Protein AF-A0A9W6U5E6-F1 (afdb_monomer_lite)

Secondary structure (DSSP, 8-state):
-----------BPPP------------------------------------------------HHHHHHHHHHHHTTSS-HHHHHHHHT--HHHHHHHHTTSS-TTPPP-PPPSS-HHHHHHHHHHHHHHHHTT--B-HHHHHHHHHHHHHT-S------TTPSPHHHHHHHHHHTTTT--------HHHHHHHH--HHHHHHHHHHHHHHHHHHHHHS------

Radius of gyration: 27.97 Å; chains: 1; bounding box: 74×68×78 Å

Organism: NCBI:txid1490495

InterPro domains:
  IPR007889 DNA binding HTH domain, Psq-type [PF05225] (66-102)
  IPR009057 Homedomain-like superfamily [SSF46689] (65-112)

Foldseek 3Di:
DDDDDDDDFQFFFWDDPPDDDDDDDDDDDDDDDDDDDDDDDPPDDDPDDPPPPPPDPPPDAQDLVLLVVLLVCVVVVVDDLVRSCVVSVHDSVVSVCCNVVVDPSPDDDDPDDPDDPVLLVVLLVVQVVCVVVVHHGGLVRSQVVSVVSSVPDPDDDDDDPCPPPSVNSVVSCVVPVVSGDGDGDDPPVVVCVVCPDPVNVVVVVVVVVVVVVVVVVPDPPPPDD

Structure (mmCIF, N/CA/C/O backbone):
data_AF-A0A9W6U5E6-F1
#
_entry.id   AF-A0A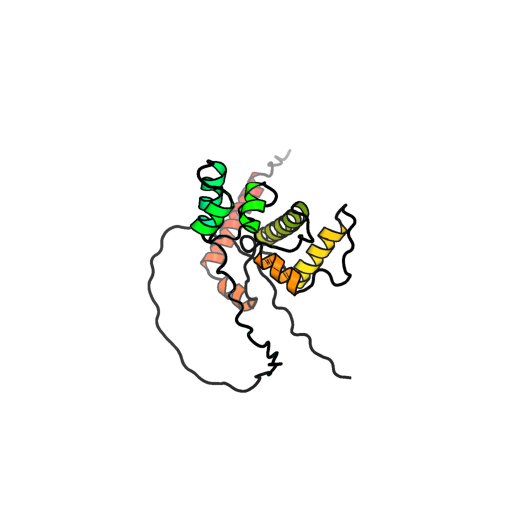9W6U5E6-F1
#
loop_
_atom_site.group_PDB
_atom_site.id
_atom_site.type_symbol
_atom_site.label_atom_id
_atom_site.label_alt_id
_atom_site.label_comp_id
_atom_site.label_asym_id
_atom_site.label_entity_id
_atom_site.label_seq_id
_atom_site.pdbx_PDB_ins_code
_atom_site.Cartn_x
_atom_site.Cartn_y
_atom_site.Cartn_z
_atom_site.occupancy
_atom_site.B_iso_or_equiv
_atom_site.auth_seq_id
_atom_site.auth_comp_id
_atom_site.auth_asym_id
_atom_site.auth_atom_id
_atom_site.pdbx_PDB_model_num
ATOM 1 N N . MET A 1 1 ? 38.776 -9.518 12.634 1.00 37.50 1 MET A N 1
ATOM 2 C CA . MET A 1 1 ? 37.647 -8.582 12.462 1.00 37.50 1 MET A CA 1
ATOM 3 C C . MET A 1 1 ? 36.799 -9.142 11.339 1.00 37.50 1 MET A C 1
ATOM 5 O O . MET A 1 1 ? 37.251 -9.136 10.206 1.00 37.50 1 MET A O 1
ATOM 9 N N . GLY A 1 2 ? 35.695 -9.804 11.690 1.00 32.31 2 GLY A N 1
ATOM 10 C CA . GLY A 1 2 ? 34.853 -10.535 10.744 1.00 32.31 2 GLY A CA 1
ATOM 11 C C . GLY A 1 2 ? 33.816 -9.609 10.124 1.00 32.31 2 GLY A C 1
ATOM 12 O O . GLY A 1 2 ? 33.044 -8.981 10.843 1.00 32.31 2 GLY A O 1
ATOM 13 N N . GLU A 1 3 ? 33.838 -9.524 8.802 1.00 30.34 3 GLU A N 1
ATOM 14 C CA . GLU A 1 3 ? 32.885 -8.786 7.985 1.00 30.34 3 GLU A CA 1
ATOM 15 C C . GLU A 1 3 ? 31.613 -9.637 7.853 1.00 30.34 3 GLU A C 1
ATOM 17 O O . GLU A 1 3 ? 31.618 -10.717 7.262 1.00 30.34 3 GLU A O 1
ATOM 22 N N . ILE A 1 4 ? 30.529 -9.200 8.494 1.00 31.84 4 ILE A N 1
ATOM 23 C CA . ILE A 1 4 ? 29.225 -9.857 8.409 1.00 31.84 4 ILE A CA 1
ATOM 24 C C . ILE A 1 4 ? 28.574 -9.356 7.119 1.00 31.84 4 ILE A C 1
ATOM 26 O O . ILE A 1 4 ? 28.112 -8.220 7.057 1.00 31.84 4 ILE A O 1
ATOM 30 N N . ALA A 1 5 ? 28.563 -10.191 6.082 1.00 31.22 5 ALA A N 1
ATOM 31 C CA . ALA A 1 5 ? 27.847 -9.901 4.847 1.00 31.22 5 ALA A CA 1
ATOM 32 C C . ALA A 1 5 ? 26.333 -9.828 5.125 1.00 31.22 5 ALA A C 1
ATOM 34 O O . ALA A 1 5 ? 25.698 -10.826 5.471 1.00 31.22 5 ALA A O 1
ATOM 35 N N . GLU A 1 6 ? 25.752 -8.637 4.980 1.00 33.75 6 GLU A N 1
ATOM 36 C CA . GLU A 1 6 ? 24.303 -8.441 5.009 1.00 33.75 6 GLU A CA 1
ATOM 37 C C . GLU A 1 6 ? 23.643 -9.170 3.821 1.00 33.75 6 GLU A C 1
ATOM 39 O O . GLU A 1 6 ? 24.099 -9.027 2.680 1.00 33.75 6 GLU A O 1
ATOM 44 N N . PRO A 1 7 ? 22.543 -9.922 4.026 1.00 35.72 7 PRO A N 1
ATOM 45 C CA . PRO A 1 7 ? 21.829 -10.553 2.926 1.00 35.72 7 PRO A CA 1
ATOM 46 C C . PRO A 1 7 ? 21.184 -9.478 2.046 1.00 35.72 7 PRO A C 1
ATOM 48 O O . PRO A 1 7 ? 20.228 -8.791 2.419 1.00 35.72 7 PRO A O 1
ATOM 51 N N . THR A 1 8 ? 21.738 -9.336 0.849 1.00 43.03 8 THR A N 1
ATOM 52 C CA . THR A 1 8 ? 21.389 -8.311 -0.123 1.00 43.03 8 THR A CA 1
ATOM 53 C C . THR A 1 8 ? 19.995 -8.567 -0.707 1.00 43.03 8 THR A C 1
ATOM 55 O O . THR A 1 8 ? 19.733 -9.541 -1.403 1.00 43.03 8 THR A O 1
ATOM 58 N N . ASN A 1 9 ? 19.109 -7.606 -0.450 1.00 42.38 9 ASN A N 1
ATOM 59 C CA . ASN A 1 9 ? 18.197 -7.022 -1.434 1.00 42.38 9 ASN A CA 1
ATOM 60 C C . ASN A 1 9 ? 17.098 -7.920 -2.053 1.00 42.38 9 ASN A C 1
ATOM 62 O O . ASN A 1 9 ? 17.094 -8.234 -3.240 1.00 42.38 9 ASN A O 1
ATOM 66 N N . CYS A 1 10 ? 16.056 -8.212 -1.270 1.00 32.03 10 CYS A N 1
ATOM 67 C CA . CYS A 1 10 ? 14.741 -8.582 -1.807 1.00 32.03 10 CYS A CA 1
ATOM 68 C C . CYS A 1 10 ? 13.878 -7.316 -1.984 1.00 32.03 10 CYS A C 1
ATOM 70 O O . CYS A 1 10 ? 13.206 -6.879 -1.045 1.00 32.03 10 CYS A O 1
ATOM 72 N N . GLY A 1 11 ? 13.907 -6.695 -3.167 1.00 37.84 11 GLY A N 1
ATOM 73 C CA . GLY A 1 11 ? 13.051 -5.542 -3.473 1.00 37.84 11 GLY A CA 1
ATOM 74 C C . GLY A 1 11 ? 11.559 -5.907 -3.598 1.00 37.84 11 GLY A C 1
ATOM 75 O O . GLY A 1 11 ? 11.185 -7.067 -3.780 1.00 37.84 11 GLY A O 1
ATOM 76 N N . LEU A 1 12 ? 10.679 -4.912 -3.455 1.00 36.25 12 LEU A N 1
ATOM 77 C CA . LEU A 1 12 ? 9.222 -5.071 -3.421 1.00 36.25 12 LEU A CA 1
ATOM 78 C C . LEU A 1 12 ? 8.591 -4.393 -4.645 1.00 36.25 12 LEU A C 1
ATOM 80 O O . LEU A 1 12 ? 8.280 -3.212 -4.644 1.00 36.25 12 LEU A O 1
ATOM 84 N N . TYR A 1 13 ? 8.407 -5.151 -5.719 1.00 41.72 13 TYR A N 1
ATOM 85 C CA . TYR A 1 13 ? 8.080 -4.592 -7.036 1.00 41.72 13 TYR A CA 1
ATOM 86 C C . TYR A 1 13 ? 6.581 -4.695 -7.394 1.00 41.72 13 TYR A C 1
ATOM 88 O O . TYR A 1 13 ? 6.009 -5.783 -7.340 1.00 41.72 13 TYR A O 1
ATOM 96 N N . PHE A 1 14 ? 5.961 -3.580 -7.814 1.00 31.75 14 PHE A N 1
ATOM 97 C CA . PHE A 1 14 ? 4.502 -3.390 -7.925 1.00 31.75 14 PHE A CA 1
ATOM 98 C C . PHE A 1 14 ? 3.879 -3.627 -9.323 1.00 31.75 14 PHE A C 1
ATOM 100 O O . PHE A 1 14 ? 4.561 -3.849 -10.330 1.00 31.75 14 PHE A O 1
ATOM 107 N N . LYS A 1 15 ? 2.541 -3.733 -9.347 1.00 32.00 15 LYS A N 1
ATOM 108 C CA . LYS A 1 15 ? 1.708 -4.331 -10.410 1.00 32.00 15 LYS A CA 1
ATOM 109 C C . LYS A 1 15 ? 1.597 -3.435 -11.650 1.00 32.00 15 LYS A C 1
ATOM 111 O O . LYS A 1 15 ? 1.128 -2.310 -11.567 1.00 32.00 15 LYS A O 1
ATOM 116 N N . VAL A 1 16 ? 1.885 -3.997 -12.827 1.00 30.08 16 VAL A N 1
ATOM 117 C CA . VAL A 1 16 ? 1.283 -3.505 -14.077 1.00 30.08 16 VAL A CA 1
ATOM 118 C C . VAL A 1 16 ? -0.131 -4.068 -14.079 1.00 30.08 16 VAL A C 1
ATOM 120 O O . VAL A 1 16 ? -0.310 -5.284 -14.179 1.00 30.08 16 VAL A O 1
ATOM 123 N N . VAL A 1 17 ? -1.135 -3.213 -13.874 1.00 28.80 17 VAL A N 1
ATOM 124 C CA . VAL A 1 17 ? -2.531 -3.591 -14.104 1.00 28.80 17 VAL A CA 1
ATOM 125 C C . VAL A 1 17 ? -2.649 -3.841 -15.602 1.00 28.80 17 VAL A C 1
ATOM 127 O O . VAL A 1 17 ? -2.703 -2.909 -16.397 1.00 28.80 17 VAL A O 1
ATOM 130 N N . LYS A 1 18 ? -2.587 -5.116 -15.990 1.00 33.12 18 LYS A N 1
ATOM 131 C CA . LYS A 1 18 ? -2.887 -5.558 -17.347 1.00 33.12 18 LYS A CA 1
ATOM 132 C C . LYS A 1 18 ? -4.350 -5.176 -17.592 1.00 33.12 18 LYS A C 1
ATOM 134 O O . LYS A 1 18 ? -5.237 -5.741 -16.956 1.00 33.12 18 LYS A O 1
ATOM 139 N N . LEU A 1 19 ? -4.583 -4.165 -18.430 1.00 30.72 19 LEU A N 1
ATOM 140 C CA . LEU A 1 19 ? -5.890 -3.957 -19.048 1.00 30.72 19 LEU A CA 1
ATOM 141 C C . LEU A 1 19 ? -6.260 -5.267 -19.751 1.00 30.72 19 LEU A C 1
ATOM 143 O O . LEU A 1 19 ? -5.410 -5.883 -20.399 1.00 30.72 19 LEU A O 1
ATOM 147 N N . ALA A 1 20 ? -7.483 -5.732 -19.516 1.00 26.98 20 ALA A N 1
ATOM 148 C CA . ALA A 1 20 ? -7.967 -7.017 -19.996 1.00 26.98 20 ALA A CA 1
ATOM 149 C C . ALA A 1 20 ? -7.857 -7.134 -21.524 1.00 26.98 20 ALA A C 1
ATOM 151 O O . ALA A 1 20 ? -8.135 -6.172 -22.241 1.00 26.98 20 ALA A O 1
ATOM 152 N N . PRO A 1 21 ? -7.558 -8.342 -22.014 1.00 28.31 21 PRO A N 1
ATOM 153 C CA . PRO A 1 21 ? -8.324 -8.890 -23.117 1.00 28.31 21 PRO A CA 1
ATOM 154 C C . PRO A 1 21 ? -9.080 -10.121 -22.622 1.00 28.31 21 PRO A C 1
ATOM 156 O O . PRO A 1 21 ? -8.513 -11.010 -21.983 1.00 28.31 21 PRO A O 1
ATOM 159 N N . SER A 1 22 ? -10.376 -10.120 -22.901 1.00 36.19 22 SER A N 1
ATOM 160 C CA . SER A 1 22 ? -11.267 -11.269 -22.841 1.00 36.19 22 SER A CA 1
ATOM 161 C C . SER A 1 22 ? -10.711 -12.468 -23.620 1.00 36.19 22 SER A C 1
ATOM 163 O O . SER A 1 22 ? -9.994 -12.305 -24.605 1.00 36.19 22 SER A O 1
ATOM 165 N N . ASP A 1 23 ? -11.101 -13.655 -23.158 1.00 35.59 23 ASP A N 1
ATOM 166 C CA . ASP A 1 23 ? -11.051 -14.949 -23.845 1.00 35.59 23 ASP A CA 1
ATOM 167 C C . ASP A 1 23 ? -9.673 -15.519 -24.221 1.00 35.59 23 ASP A C 1
ATOM 169 O O . ASP A 1 23 ? -9.128 -15.265 -25.293 1.00 35.59 23 ASP A O 1
ATOM 173 N N . ARG A 1 24 ? -9.178 -16.459 -23.399 1.00 31.41 24 ARG A N 1
ATOM 174 C CA . ARG A 1 24 ? -8.719 -17.756 -23.928 1.00 31.41 24 ARG A CA 1
ATOM 175 C C . ARG A 1 24 ? -8.621 -18.841 -22.859 1.00 31.41 24 ARG A C 1
ATOM 177 O O . ARG A 1 24 ? -8.106 -18.642 -21.765 1.00 31.41 24 ARG A O 1
ATOM 184 N N . SER A 1 25 ? -9.166 -19.982 -23.249 1.00 30.48 25 SER A N 1
ATOM 185 C CA . SER A 1 25 ? -9.401 -21.233 -22.541 1.00 30.48 25 SER A CA 1
ATOM 186 C C . SER A 1 25 ? -8.158 -21.934 -21.985 1.00 30.48 25 SER A C 1
ATOM 188 O O . SER A 1 25 ? -7.079 -21.896 -22.569 1.00 30.48 25 SER A O 1
ATOM 190 N N . LEU A 1 26 ? -8.393 -22.663 -20.892 1.00 32.59 26 LEU A N 1
ATOM 191 C CA . LEU A 1 26 ? -7.541 -23.682 -20.277 1.00 32.59 26 LEU A CA 1
ATOM 192 C C . LEU A 1 26 ? -7.165 -24.819 -21.249 1.00 32.59 26 LEU A C 1
ATOM 194 O O . LEU A 1 26 ? -8.033 -25.350 -21.937 1.00 32.59 26 LEU A O 1
ATOM 198 N N . SER A 1 27 ? -5.886 -25.202 -21.250 1.00 29.95 27 SER A N 1
ATOM 199 C CA . SER A 1 27 ? -5.269 -26.514 -21.581 1.00 29.95 27 SER A CA 1
ATOM 200 C C . SER A 1 27 ? -3.785 -26.243 -21.903 1.00 29.95 27 SER A C 1
ATOM 202 O O . SER A 1 27 ? -3.482 -25.223 -22.505 1.00 29.95 27 SER A O 1
ATOM 204 N N . ALA A 1 28 ? -2.761 -27.005 -21.529 1.00 30.12 28 ALA A N 1
ATOM 205 C CA . ALA A 1 28 ? -2.590 -28.251 -20.799 1.00 30.12 28 ALA A CA 1
ATOM 206 C C . ALA A 1 28 ? -1.129 -28.281 -20.271 1.00 30.12 28 ALA A C 1
ATOM 208 O O . ALA A 1 28 ? -0.241 -27.676 -20.870 1.00 30.12 28 ALA A O 1
ATOM 209 N N . LEU A 1 29 ? -0.885 -28.979 -19.160 1.00 34.09 29 LEU A N 1
ATOM 210 C CA . LEU A 1 29 ? 0.435 -29.506 -18.758 1.00 34.09 29 LEU A CA 1
ATOM 211 C C . LEU A 1 29 ? 0.580 -30.923 -19.362 1.00 34.09 29 LEU A C 1
ATOM 213 O O . LEU A 1 29 ? -0.461 -31.549 -19.586 1.00 34.09 29 LEU A O 1
ATOM 217 N N . PRO A 1 30 ? 1.798 -31.457 -19.617 1.00 35.09 30 PRO A N 1
ATOM 218 C CA . PRO A 1 30 ? 2.531 -32.137 -18.533 1.00 35.09 30 PRO A CA 1
ATOM 219 C C . PRO A 1 30 ? 4.080 -32.128 -18.595 1.00 35.09 30 PRO A C 1
ATOM 221 O O . PRO A 1 30 ? 4.681 -32.223 -19.657 1.00 35.09 30 PRO A O 1
ATOM 224 N N . GLY A 1 31 ? 4.681 -32.155 -17.395 1.00 28.11 31 GLY A N 1
ATOM 225 C CA . GLY A 1 31 ? 5.746 -33.099 -17.015 1.00 28.11 31 GLY A CA 1
ATOM 226 C C . GLY A 1 31 ? 7.209 -32.747 -17.313 1.00 28.11 31 GLY A C 1
ATOM 227 O O . GLY A 1 31 ? 7.629 -32.839 -18.455 1.00 28.11 31 GLY A O 1
ATOM 228 N N . LEU A 1 32 ? 7.999 -32.493 -16.259 1.00 26.39 32 LEU A N 1
ATOM 229 C CA . LEU A 1 32 ? 9.238 -33.240 -15.968 1.00 26.39 32 LEU A CA 1
ATOM 230 C C . LEU A 1 32 ? 9.724 -32.884 -14.552 1.00 26.39 32 LEU A C 1
ATOM 232 O O . LEU A 1 32 ? 10.207 -31.781 -14.303 1.00 26.39 32 LEU A O 1
ATOM 236 N N . TRP A 1 33 ? 9.536 -33.812 -13.619 1.00 29.69 33 TRP A N 1
ATOM 237 C CA . TRP A 1 33 ? 10.244 -33.827 -12.345 1.00 29.69 33 TRP A CA 1
ATOM 238 C C . TRP A 1 33 ? 11.438 -34.746 -12.547 1.00 29.69 33 TRP A C 1
ATOM 240 O O . TRP A 1 33 ? 11.232 -35.885 -12.953 1.00 29.69 33 TRP A O 1
ATOM 250 N N . ASP A 1 34 ? 12.639 -34.271 -12.243 1.00 27.44 34 ASP A N 1
ATOM 251 C CA . ASP A 1 34 ? 13.680 -35.162 -11.756 1.00 27.44 34 ASP A CA 1
ATOM 252 C C . ASP A 1 34 ? 14.510 -34.467 -10.679 1.00 27.44 34 ASP A C 1
ATOM 254 O O . ASP A 1 34 ? 14.775 -33.263 -10.703 1.00 27.44 34 ASP A O 1
ATOM 258 N N . THR A 1 35 ? 14.776 -35.264 -9.661 1.00 37.22 35 THR A N 1
ATOM 259 C CA . THR A 1 35 ? 15.212 -34.930 -8.313 1.00 37.22 35 THR A CA 1
ATOM 260 C C . THR A 1 35 ? 16.733 -34.922 -8.157 1.00 37.22 35 THR A C 1
ATOM 262 O O . THR A 1 35 ? 17.459 -35.546 -8.918 1.00 37.22 35 THR A O 1
ATOM 265 N N . GLN A 1 36 ? 17.166 -34.305 -7.050 1.00 28.34 36 GLN A N 1
ATOM 266 C CA . GLN A 1 36 ? 18.418 -34.540 -6.313 1.00 28.34 36 GLN A CA 1
ATOM 267 C C . GLN A 1 36 ? 19.704 -33.817 -6.752 1.00 28.34 36 GLN A C 1
ATOM 269 O O . GLN A 1 36 ? 20.572 -34.346 -7.433 1.00 28.34 36 GLN A O 1
ATOM 274 N N . SER A 1 37 ? 19.916 -32.660 -6.122 1.00 25.75 37 SER A N 1
ATOM 275 C CA . SER A 1 37 ? 21.143 -32.404 -5.360 1.00 25.75 37 SER A CA 1
ATOM 276 C C . SER A 1 37 ? 20.772 -31.517 -4.171 1.00 25.75 37 SER A C 1
ATOM 278 O O . SER A 1 37 ? 20.469 -30.335 -4.319 1.00 25.75 37 SER A O 1
ATOM 280 N N . TRP A 1 38 ? 20.671 -32.141 -3.001 1.00 31.27 38 TRP A N 1
ATOM 281 C CA . TRP A 1 38 ? 20.522 -31.466 -1.720 1.00 31.27 38 TRP A CA 1
ATOM 282 C C . TRP A 1 38 ? 21.855 -31.614 -1.013 1.00 31.27 38 TRP A C 1
ATOM 284 O O . TRP A 1 38 ? 22.126 -32.689 -0.501 1.00 31.27 38 TRP A O 1
ATOM 294 N N . ASP A 1 39 ? 22.646 -30.547 -0.976 1.00 27.44 39 ASP A N 1
ATOM 295 C CA . ASP A 1 39 ? 23.726 -30.422 -0.008 1.00 27.44 39 ASP A CA 1
ATOM 296 C C . ASP A 1 39 ? 23.810 -28.977 0.508 1.00 27.44 39 ASP A C 1
ATOM 298 O O . ASP A 1 39 ? 24.241 -28.046 -0.165 1.00 27.44 39 ASP A O 1
ATOM 302 N N . THR A 1 40 ? 23.377 -28.858 1.764 1.00 34.50 40 THR A N 1
ATOM 303 C CA . THR A 1 40 ? 24.026 -28.098 2.841 1.00 34.50 40 THR A CA 1
ATOM 304 C C . THR A 1 40 ? 23.995 -26.563 2.816 1.00 34.50 40 THR A C 1
ATOM 306 O O . THR A 1 40 ? 24.970 -25.912 2.465 1.00 34.50 40 THR A O 1
ATOM 309 N N . ALA A 1 41 ? 22.922 -25.985 3.376 1.00 28.58 41 ALA A N 1
ATOM 310 C CA . ALA A 1 41 ? 23.003 -24.833 4.295 1.00 28.58 41 ALA A CA 1
ATOM 311 C C . ALA A 1 41 ? 21.676 -24.638 5.060 1.00 28.58 41 ALA A C 1
ATOM 313 O O . ALA A 1 41 ? 20.986 -23.626 4.936 1.00 28.58 41 ALA A O 1
ATOM 314 N N . THR A 1 42 ? 21.309 -25.628 5.875 1.00 31.08 42 THR A N 1
ATOM 315 C CA . THR A 1 42 ? 20.284 -25.470 6.913 1.00 31.08 42 THR A CA 1
ATOM 316 C C . THR A 1 42 ? 20.874 -24.629 8.043 1.00 31.08 42 THR A C 1
ATOM 318 O O . THR A 1 42 ? 21.505 -25.160 8.955 1.00 31.08 42 THR A O 1
ATOM 321 N N . ILE A 1 43 ? 20.685 -23.309 8.000 1.00 32.31 43 ILE A N 1
ATOM 322 C CA . ILE A 1 43 ? 20.906 -22.471 9.181 1.00 32.31 43 ILE A CA 1
ATOM 323 C C . ILE A 1 43 ? 19.677 -22.615 10.076 1.00 32.31 43 ILE A C 1
ATOM 325 O O . ILE A 1 43 ? 18.629 -22.002 9.874 1.00 32.31 43 ILE A O 1
ATOM 329 N N . HIS A 1 44 ? 19.842 -23.487 11.065 1.00 31.52 44 HIS A N 1
ATOM 330 C CA . HIS A 1 44 ? 19.076 -23.530 12.297 1.00 31.52 44 HIS A CA 1
ATOM 331 C C . HIS A 1 44 ? 18.997 -22.131 12.924 1.00 31.52 44 HIS A C 1
ATOM 333 O O . HIS A 1 44 ? 20.018 -21.554 13.286 1.00 31.52 44 HIS A O 1
ATOM 339 N N . CYS A 1 45 ? 17.784 -21.623 13.134 1.00 27.67 45 CYS A N 1
ATOM 340 C CA . CYS A 1 45 ? 17.521 -20.640 14.183 1.00 27.67 45 CYS A CA 1
ATOM 341 C C . CYS A 1 45 ? 16.103 -20.845 14.731 1.00 27.67 45 CYS A C 1
ATOM 343 O O . CYS A 1 45 ? 15.225 -19.995 14.630 1.00 27.67 45 CYS A O 1
ATOM 345 N N . ASN A 1 46 ? 15.885 -22.035 15.296 1.00 31.45 46 ASN A N 1
ATOM 346 C CA . ASN A 1 46 ? 14.855 -22.248 16.303 1.00 31.45 46 ASN A CA 1
ATOM 347 C C . ASN A 1 46 ? 15.440 -21.806 17.645 1.00 31.45 46 ASN A C 1
ATOM 349 O O . ASN A 1 46 ? 16.172 -22.564 18.279 1.00 31.45 46 ASN A O 1
ATOM 353 N N . GLN A 1 47 ? 15.103 -20.597 18.088 1.00 35.16 47 GLN A N 1
ATOM 354 C CA . GLN A 1 47 ? 15.063 -20.311 19.516 1.00 35.16 47 GLN A CA 1
ATOM 355 C C . GLN A 1 47 ? 13.616 -20.462 19.968 1.00 35.16 47 GLN A C 1
ATOM 357 O O . GLN A 1 47 ? 12.738 -19.658 19.660 1.00 35.16 47 GLN A O 1
ATOM 362 N N . ALA A 1 48 ? 13.395 -21.588 20.635 1.00 27.64 48 ALA A N 1
ATOM 363 C CA . ALA A 1 48 ? 12.171 -21.961 21.299 1.00 27.64 48 ALA A CA 1
ATOM 364 C C . ALA A 1 48 ? 11.755 -20.879 22.302 1.00 27.64 48 ALA A C 1
ATOM 366 O O . ALA A 1 48 ? 12.465 -20.602 23.267 1.00 27.64 48 ALA A O 1
ATOM 367 N N . ILE A 1 49 ? 10.567 -20.316 22.102 1.00 29.62 49 ILE A N 1
ATOM 368 C CA . ILE A 1 49 ? 9.792 -19.723 23.184 1.00 29.62 49 ILE A CA 1
ATOM 369 C C . ILE A 1 49 ? 8.645 -20.697 23.433 1.00 29.62 49 ILE A C 1
ATOM 371 O O . ILE A 1 49 ? 7.664 -20.728 22.693 1.00 29.62 49 ILE A O 1
ATOM 375 N N . LEU A 1 50 ? 8.800 -21.518 24.471 1.00 27.98 50 LEU A N 1
ATOM 376 C CA . LEU A 1 50 ? 7.700 -22.237 25.102 1.00 27.98 50 LEU A CA 1
ATOM 377 C C . LEU A 1 50 ? 6.789 -21.193 25.764 1.00 27.98 50 LEU A C 1
ATOM 379 O O . LEU A 1 50 ? 6.924 -20.896 26.950 1.00 27.98 50 LEU A O 1
ATOM 383 N N . VAL A 1 51 ? 5.880 -20.594 24.992 1.00 29.42 51 VAL A N 1
ATOM 384 C CA . VAL A 1 51 ? 4.713 -19.940 25.585 1.00 29.42 51 VAL A CA 1
ATOM 385 C C . VAL A 1 51 ? 3.759 -21.061 25.950 1.00 29.42 51 VAL A C 1
ATOM 387 O O . VAL A 1 51 ? 3.178 -21.706 25.085 1.00 29.42 51 VAL A O 1
ATOM 390 N N . ILE A 1 52 ? 3.654 -21.306 27.251 1.00 30.47 52 ILE A N 1
ATOM 391 C CA . ILE A 1 52 ? 2.604 -22.100 27.878 1.00 30.47 52 ILE A CA 1
ATOM 392 C C . ILE A 1 52 ? 1.271 -21.673 27.252 1.00 30.47 52 ILE A C 1
ATOM 394 O O . ILE A 1 52 ? 0.807 -20.554 27.490 1.00 30.47 52 ILE A O 1
ATOM 398 N N . GLU A 1 53 ? 0.673 -22.547 26.442 1.00 30.83 53 GLU A N 1
ATOM 399 C CA . GLU A 1 53 ? -0.688 -22.397 25.937 1.00 30.83 53 GLU A CA 1
ATOM 400 C C . GLU A 1 53 ? -1.643 -22.473 27.131 1.00 30.83 53 GLU A C 1
ATOM 402 O O . GLU A 1 53 ? -2.200 -23.513 27.477 1.00 30.83 53 GLU A O 1
ATOM 407 N N . ARG A 1 54 ? -1.839 -21.340 27.810 1.00 32.53 54 ARG A N 1
ATOM 408 C CA . ARG A 1 54 ? -3.092 -21.130 28.521 1.00 32.53 54 ARG A CA 1
ATOM 409 C C . ARG A 1 54 ? -4.145 -21.027 27.434 1.00 32.53 54 ARG A C 1
ATOM 411 O O . ARG A 1 54 ? -4.203 -20.022 26.730 1.00 32.53 54 ARG A O 1
ATOM 418 N N . ASN A 1 55 ? -4.921 -22.096 27.298 1.00 36.34 55 ASN A N 1
ATOM 419 C CA . ASN A 1 55 ? -6.131 -22.167 26.500 1.00 36.34 55 ASN A CA 1
ATOM 420 C C . ASN A 1 55 ? -7.119 -21.121 27.048 1.00 36.34 55 ASN A C 1
ATOM 422 O O . ASN A 1 55 ? -7.947 -21.397 27.910 1.00 36.34 55 ASN A O 1
ATOM 426 N N . ILE A 1 56 ? -6.924 -19.865 26.653 1.00 40.62 56 ILE A N 1
ATOM 427 C CA . ILE A 1 56 ? -7.930 -18.826 26.779 1.00 40.62 56 ILE A CA 1
ATOM 428 C C . ILE A 1 56 ? -8.839 -19.088 25.591 1.00 40.62 56 ILE A C 1
ATOM 430 O O . ILE A 1 56 ? -8.382 -18.973 24.456 1.00 40.62 56 ILE A O 1
ATOM 434 N N . ASP A 1 57 ? -10.093 -19.452 25.847 1.00 39.84 57 ASP A N 1
ATOM 435 C CA . ASP A 1 57 ? -11.154 -19.411 24.845 1.00 39.84 57 ASP A CA 1
ATOM 436 C C . ASP A 1 57 ? -11.191 -17.993 24.258 1.00 39.84 57 ASP A C 1
ATOM 438 O O . ASP A 1 57 ? -11.838 -17.095 24.798 1.00 39.84 57 ASP A O 1
ATOM 442 N N . VAL A 1 58 ? -10.431 -17.751 23.189 1.00 44.03 58 VAL A N 1
ATOM 443 C CA . VAL A 1 58 ? -10.506 -16.514 22.421 1.00 44.03 58 VAL A CA 1
ATOM 444 C C . VAL A 1 58 ? -11.819 -16.626 21.658 1.00 44.03 58 VAL A C 1
ATOM 446 O O . VAL A 1 58 ? -11.921 -17.479 20.772 1.00 44.03 58 VAL A O 1
ATOM 449 N N . PRO A 1 59 ? -12.854 -15.829 21.988 1.00 47.00 59 PRO A N 1
ATOM 450 C CA . PRO A 1 59 ? -14.115 -15.904 21.272 1.00 47.00 59 PRO A CA 1
ATOM 451 C C . PRO A 1 59 ? -13.816 -15.604 19.809 1.00 47.00 59 PRO A C 1
ATOM 453 O O . PRO A 1 59 ? -13.240 -14.556 19.507 1.00 47.00 59 PRO A O 1
ATOM 456 N N . SER A 1 60 ? -14.166 -16.538 18.922 1.00 57.00 60 SER A N 1
ATOM 457 C CA . SER A 1 60 ? -14.020 -16.385 17.477 1.00 57.00 60 SER A CA 1
ATOM 458 C C . SER A 1 60 ? -14.498 -14.991 17.075 1.00 57.00 60 SER A C 1
ATOM 460 O O . SER A 1 60 ? -15.638 -14.632 17.382 1.00 57.00 60 SER A O 1
ATOM 462 N N . GLU A 1 61 ? -13.616 -14.203 16.456 1.00 57.19 61 GLU A N 1
ATOM 463 C CA . GLU A 1 61 ? -13.898 -12.830 16.028 1.00 57.19 61 GLU A CA 1
ATOM 464 C C . GLU A 1 61 ? -15.306 -12.734 15.413 1.00 57.19 61 GLU A C 1
ATOM 466 O O . GLU A 1 61 ? -15.628 -13.520 14.513 1.00 57.19 61 GLU A O 1
ATOM 471 N N . PRO A 1 62 ? -16.169 -11.812 15.883 1.00 63.88 62 PRO A N 1
ATOM 472 C CA . PRO A 1 62 ? -17.522 -11.709 15.366 1.00 63.88 62 PRO A CA 1
ATOM 473 C C . PRO A 1 62 ? -17.451 -11.402 13.872 1.00 63.88 62 PRO A C 1
ATOM 475 O O . PRO A 1 62 ? -16.839 -10.415 13.451 1.00 63.88 62 PRO A O 1
ATOM 478 N N . THR A 1 63 ? -18.083 -12.242 13.053 1.00 77.44 63 THR A N 1
ATOM 479 C CA . THR A 1 63 ? -18.119 -12.008 11.607 1.00 77.44 63 THR A CA 1
ATOM 480 C C . THR A 1 63 ? -18.823 -10.673 11.357 1.00 77.44 63 THR A C 1
ATOM 482 O O . THR A 1 63 ? -19.816 -10.363 12.017 1.00 77.44 63 THR A O 1
ATOM 485 N N . LEU A 1 64 ? -18.337 -9.864 10.406 1.00 82.94 64 LEU A N 1
ATOM 486 C CA . LEU A 1 64 ? -18.905 -8.537 10.091 1.00 82.94 64 LEU A CA 1
ATOM 487 C C . LEU A 1 64 ? -20.442 -8.564 9.965 1.00 82.94 64 LEU A C 1
ATOM 489 O O . LEU A 1 64 ? -21.123 -7.690 10.497 1.00 82.94 64 LEU A O 1
ATOM 493 N N . ALA A 1 65 ? -20.981 -9.632 9.372 1.00 86.75 65 ALA A N 1
ATOM 494 C CA . ALA A 1 65 ? -22.415 -9.869 9.219 1.00 86.75 65 ALA A CA 1
ATOM 495 C C . ALA A 1 65 ? -23.181 -10.094 10.544 1.00 86.75 65 ALA A C 1
ATOM 497 O O . ALA A 1 65 ? -24.370 -9.788 10.639 1.00 86.75 65 ALA A O 1
ATOM 498 N N . GLN A 1 66 ? -22.552 -10.656 11.581 1.00 89.44 66 GLN A N 1
ATOM 499 C CA . GLN A 1 66 ? -23.158 -10.794 12.915 1.00 89.44 66 GLN A CA 1
ATOM 500 C C . GLN A 1 66 ? -23.225 -9.436 13.620 1.00 89.44 66 GLN A C 1
ATOM 502 O O . GLN A 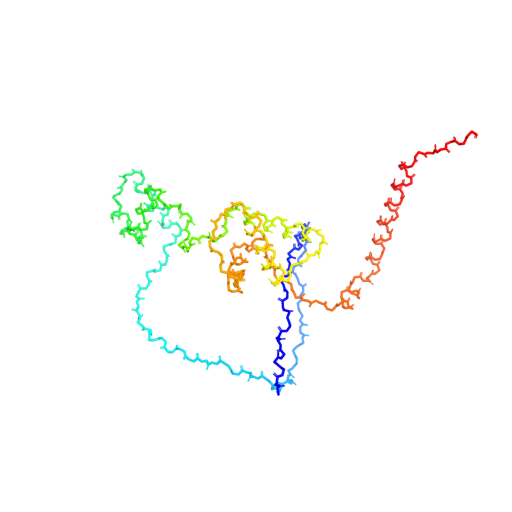1 66 ? -24.259 -9.084 14.188 1.00 89.44 66 GLN A O 1
ATOM 507 N N . MET A 1 67 ? -22.150 -8.645 13.524 1.00 88.75 67 MET A N 1
ATOM 508 C CA . MET A 1 67 ? -22.102 -7.289 14.077 1.00 88.75 67 MET A CA 1
ATOM 509 C C . MET A 1 67 ? -23.132 -6.369 13.406 1.00 88.75 67 MET A C 1
ATOM 511 O O . MET A 1 67 ? -23.798 -5.597 14.092 1.00 88.75 67 MET A O 1
ATOM 515 N N . GLU A 1 68 ? -23.312 -6.483 12.088 1.00 91.25 68 GLU A N 1
ATOM 516 C CA . GLU A 1 68 ? -24.322 -5.733 11.333 1.00 91.25 68 GLU A CA 1
ATOM 517 C C . GLU A 1 68 ? -25.740 -6.001 11.830 1.00 91.25 68 GLU A C 1
ATOM 519 O O . GLU A 1 68 ? -26.467 -5.072 12.188 1.00 91.25 68 GLU A O 1
ATOM 524 N N . ARG A 1 69 ? -26.110 -7.284 11.914 1.00 92.31 69 ARG A N 1
ATOM 525 C CA . ARG A 1 69 ? -27.432 -7.710 12.386 1.00 92.31 69 ARG A CA 1
ATOM 526 C C . ARG A 1 69 ? -27.685 -7.263 13.823 1.00 92.31 69 ARG A C 1
ATOM 528 O O . ARG A 1 69 ? -28.760 -6.740 14.113 1.00 92.31 69 ARG A O 1
ATOM 535 N N . ALA A 1 70 ? -26.679 -7.381 14.691 1.00 92.31 70 ALA A N 1
ATOM 536 C CA . ALA A 1 70 ? -26.764 -6.921 16.071 1.00 92.31 70 ALA A CA 1
ATOM 537 C C . ALA A 1 70 ? -26.976 -5.402 16.170 1.00 92.31 70 ALA A C 1
ATOM 539 O O . ALA A 1 70 ? -27.834 -4.947 16.924 1.00 92.31 70 ALA A O 1
ATOM 540 N N . MET A 1 71 ? -26.237 -4.604 15.392 1.00 92.62 71 MET A N 1
ATOM 541 C CA . MET A 1 71 ? -26.424 -3.152 15.369 1.00 92.62 71 MET A CA 1
ATOM 542 C C . MET A 1 71 ? -27.784 -2.749 14.803 1.00 92.62 71 MET A C 1
ATOM 544 O O . MET A 1 71 ? -28.401 -1.827 15.332 1.00 92.62 71 MET A O 1
ATOM 548 N N . ALA A 1 72 ? -28.254 -3.418 13.749 1.00 93.06 72 ALA A N 1
ATOM 549 C CA . ALA A 1 72 ? -29.549 -3.136 13.144 1.00 93.06 72 ALA A CA 1
ATOM 550 C C . ALA A 1 72 ? -30.698 -3.395 14.133 1.00 93.06 72 ALA A C 1
ATOM 552 O O . ALA A 1 72 ? -31.548 -2.524 14.305 1.00 93.06 72 ALA A O 1
ATOM 553 N N . ALA A 1 73 ? -30.671 -4.523 14.852 1.00 92.62 73 ALA A N 1
ATOM 554 C CA . ALA A 1 73 ? -31.667 -4.857 15.875 1.00 92.62 73 ALA A CA 1
ATOM 555 C C . ALA A 1 73 ? -31.706 -3.829 17.022 1.00 92.62 73 ALA A C 1
ATOM 557 O O . ALA A 1 73 ? -32.778 -3.440 17.489 1.00 92.62 73 ALA A O 1
ATOM 558 N N . VAL A 1 74 ? -30.539 -3.333 17.451 1.00 93.75 74 VAL A N 1
ATOM 559 C CA . VAL A 1 74 ? -30.458 -2.280 18.477 1.00 93.75 74 VAL A CA 1
ATOM 560 C C . VAL A 1 74 ? -30.952 -0.934 17.938 1.00 93.75 74 VAL A C 1
ATOM 562 O O . VAL A 1 74 ? -31.718 -0.250 18.614 1.00 93.75 74 VAL A O 1
ATOM 565 N N . LYS A 1 75 ? -30.558 -0.544 16.717 1.00 91.62 75 LYS A N 1
ATOM 566 C CA . LYS A 1 75 ? -30.981 0.725 16.096 1.00 91.62 75 LYS A CA 1
ATOM 567 C C . LYS A 1 75 ? -32.487 0.774 15.832 1.00 91.62 75 LYS A C 1
ATOM 569 O O . LYS A 1 75 ? -33.093 1.821 16.036 1.00 91.62 75 LYS A O 1
ATOM 574 N N . ARG A 1 76 ? -33.096 -0.351 15.444 1.00 92.81 76 ARG A N 1
ATOM 575 C CA . ARG A 1 76 ? -34.555 -0.496 15.285 1.00 92.81 76 ARG A CA 1
ATOM 576 C C . ARG A 1 76 ? -35.311 -0.588 16.617 1.00 92.81 76 ARG A C 1
ATOM 578 O O . ARG A 1 76 ? -36.529 -0.695 16.607 1.00 92.81 76 ARG A O 1
ATOM 585 N N . LYS A 1 77 ? -34.608 -0.525 17.758 1.00 88.25 77 LYS A N 1
ATOM 586 C CA . LYS A 1 77 ? -35.152 -0.678 19.121 1.00 88.25 77 LYS A CA 1
ATOM 587 C C . LYS A 1 77 ? -35.885 -2.010 19.359 1.00 88.25 77 LYS A C 1
ATOM 589 O O . LYS A 1 77 ? -36.637 -2.122 20.319 1.00 88.25 77 LYS A O 1
ATOM 594 N N . GLU A 1 78 ? -35.623 -3.029 18.540 1.00 89.50 78 GLU A N 1
ATOM 595 C CA . GLU A 1 78 ? -36.182 -4.382 18.700 1.00 89.50 78 GLU A CA 1
ATOM 596 C C . GLU A 1 78 ? -35.569 -5.094 19.913 1.00 89.50 78 GLU A C 1
ATOM 598 O O . GLU A 1 78 ? -36.214 -5.912 20.563 1.00 89.50 78 GLU A O 1
ATOM 603 N N . MET A 1 79 ? -34.303 -4.789 20.224 1.00 90.62 79 MET A N 1
ATOM 604 C CA . MET A 1 79 ? -33.554 -5.428 21.303 1.00 90.62 79 MET A CA 1
ATOM 605 C C . MET A 1 79 ? -32.685 -4.428 22.065 1.00 90.62 79 MET A C 1
ATOM 607 O O . MET A 1 79 ? -32.118 -3.494 21.497 1.00 90.62 79 MET A O 1
ATOM 611 N N . SER A 1 80 ? -32.494 -4.673 23.364 1.00 93.38 80 SER A N 1
ATOM 612 C CA . SER A 1 80 ? -31.472 -3.967 24.143 1.00 93.38 80 SER A CA 1
ATOM 613 C C . SER A 1 80 ? -30.062 -4.396 23.715 1.00 93.38 80 SER A C 1
ATOM 615 O O . SER A 1 80 ? -29.861 -5.516 23.246 1.00 93.38 80 SER A O 1
ATOM 617 N N . ILE A 1 81 ? -29.049 -3.553 23.955 1.00 92.06 81 ILE A N 1
ATOM 618 C CA . ILE A 1 81 ? -27.637 -3.870 23.648 1.00 92.06 81 ILE A CA 1
ATOM 619 C C . ILE A 1 81 ? -27.208 -5.200 24.288 1.00 92.06 81 ILE A C 1
ATOM 621 O O . ILE A 1 81 ? -26.490 -5.985 23.675 1.00 92.06 81 ILE A O 1
ATOM 625 N N . ARG A 1 82 ? -27.665 -5.482 25.517 1.00 92.25 82 ARG A N 1
ATOM 626 C CA . ARG A 1 82 ? -27.372 -6.746 26.212 1.00 92.25 82 ARG A CA 1
ATOM 627 C C . ARG A 1 82 ? -28.058 -7.934 25.529 1.00 92.25 82 ARG A C 1
ATOM 629 O O . ARG A 1 82 ? -27.431 -8.979 25.385 1.00 92.25 82 ARG A O 1
ATOM 636 N N . GLY A 1 83 ? -29.317 -7.766 25.117 1.00 92.38 83 GLY A N 1
ATOM 637 C CA . GLY A 1 83 ? -30.087 -8.794 24.417 1.00 92.38 83 GLY A CA 1
ATOM 638 C C . GLY A 1 83 ? -29.490 -9.129 23.053 1.00 92.38 83 GLY A C 1
ATOM 639 O O . GLY A 1 83 ? -29.248 -10.296 22.765 1.00 92.38 83 GLY A O 1
ATOM 640 N N . ALA A 1 84 ? -29.156 -8.109 22.262 1.00 92.75 84 ALA A N 1
ATOM 641 C CA . ALA A 1 84 ? -28.517 -8.278 20.961 1.00 92.75 84 ALA A CA 1
ATOM 642 C C . ALA A 1 84 ? -27.122 -8.917 21.079 1.00 92.75 84 ALA A C 1
ATOM 644 O O . ALA A 1 84 ? -26.807 -9.846 20.342 1.00 92.75 84 ALA A O 1
ATOM 645 N N . ALA A 1 85 ? -26.304 -8.490 22.047 1.00 93.00 85 ALA A N 1
ATOM 646 C CA . ALA A 1 85 ? -24.991 -9.092 22.287 1.00 93.00 85 ALA A CA 1
ATOM 647 C C . ALA A 1 85 ? -25.082 -10.607 22.542 1.00 93.00 85 ALA A C 1
ATOM 649 O O . ALA A 1 85 ? -24.339 -11.381 21.942 1.00 93.00 85 ALA A O 1
ATOM 650 N N . LYS A 1 86 ? -26.041 -11.033 23.377 1.00 92.00 86 LYS A N 1
ATOM 651 C CA . LYS A 1 86 ? -26.275 -12.451 23.676 1.00 92.00 86 LYS A CA 1
ATOM 652 C C . LYS A 1 86 ? -26.844 -13.214 22.475 1.00 92.00 86 LYS A C 1
ATOM 654 O O . LYS A 1 86 ? -26.392 -14.318 22.204 1.00 92.00 86 LYS A O 1
ATOM 659 N N . ALA A 1 87 ? -27.809 -12.635 21.761 1.00 91.25 87 ALA A N 1
ATOM 660 C CA . ALA A 1 87 ? -28.494 -13.297 20.649 1.00 91.25 87 ALA A CA 1
ATOM 661 C C . ALA A 1 87 ? -27.596 -13.501 19.419 1.00 91.25 87 ALA A C 1
ATOM 663 O O . ALA A 1 87 ? -27.688 -14.527 18.754 1.00 91.25 87 ALA A O 1
ATOM 664 N N . PHE A 1 88 ? -26.719 -12.538 19.126 1.00 90.19 88 PHE A N 1
ATOM 665 C CA . PHE A 1 88 ? -25.840 -12.579 17.954 1.00 90.19 88 PHE A CA 1
ATOM 666 C C . PHE A 1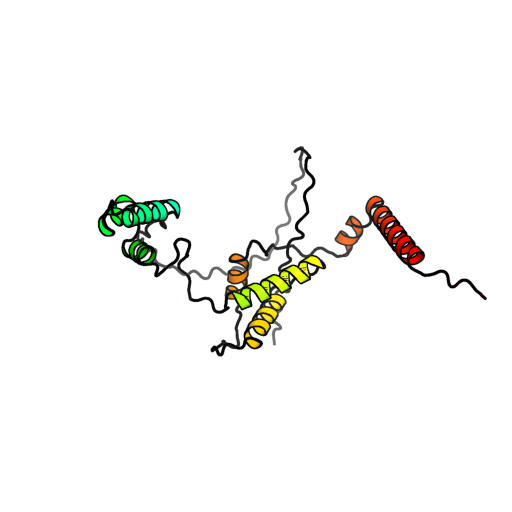 88 ? -24.409 -13.034 18.271 1.00 90.19 88 PHE A C 1
ATOM 668 O O . PHE A 1 88 ? -23.580 -13.071 17.365 1.00 90.19 88 PHE A O 1
ATOM 675 N N . GLY A 1 89 ? -24.106 -13.363 19.533 1.00 89.50 89 GLY A N 1
ATOM 676 C CA . GLY A 1 89 ? -22.778 -13.827 19.947 1.00 89.50 89 GLY A CA 1
ATOM 677 C C . GLY A 1 89 ? -21.679 -12.766 19.810 1.00 89.50 89 GLY A C 1
ATOM 678 O O . GLY A 1 89 ? -20.532 -13.103 19.542 1.00 89.50 89 GLY A O 1
ATOM 679 N N . VAL A 1 90 ? -22.013 -11.479 19.966 1.00 90.38 90 VAL A N 1
ATOM 680 C CA . VAL A 1 90 ? -21.051 -10.368 19.847 1.00 90.38 90 VAL A CA 1
ATOM 681 C C . VAL A 1 90 ? -20.727 -9.762 21.212 1.00 90.38 90 VAL A C 1
ATOM 683 O O . VAL A 1 90 ? -21.577 -9.678 22.096 1.00 90.38 90 VAL A O 1
ATOM 686 N N . SER A 1 91 ? -19.499 -9.268 21.393 1.00 90.19 91 SER A N 1
ATOM 687 C CA . SER A 1 91 ? -19.113 -8.586 22.635 1.00 90.19 91 SER A CA 1
ATOM 688 C C . SER A 1 91 ? -19.963 -7.332 22.874 1.00 90.19 91 SER A C 1
ATOM 690 O O . SER A 1 91 ? -20.021 -6.434 22.029 1.00 90.19 91 SER A O 1
ATOM 692 N N . ARG A 1 92 ? -20.568 -7.235 24.068 1.00 92.62 92 ARG A N 1
ATOM 693 C CA . ARG A 1 92 ? -21.392 -6.091 24.503 1.00 92.62 92 ARG A CA 1
ATOM 694 C C . ARG A 1 92 ? -20.659 -4.763 24.329 1.00 92.62 92 ARG A C 1
ATOM 696 O O . ARG A 1 92 ? -21.237 -3.820 23.799 1.00 92.62 92 ARG A O 1
ATOM 703 N N . SER A 1 93 ? -19.407 -4.682 24.778 1.00 90.19 93 SER A N 1
ATOM 704 C CA . SER A 1 93 ? -18.608 -3.453 24.717 1.00 90.19 93 SER A CA 1
ATOM 705 C C . SER A 1 93 ? -18.322 -3.055 23.269 1.00 90.19 93 SER A C 1
ATOM 707 O O . SER A 1 93 ? -18.433 -1.889 22.901 1.00 90.19 93 SER A O 1
ATOM 709 N N . SER A 1 94 ? -18.021 -4.045 22.427 1.00 88.56 94 SER A N 1
ATOM 710 C CA . SER A 1 94 ? -17.759 -3.877 20.994 1.00 88.56 94 SER A CA 1
ATOM 711 C C . SER A 1 94 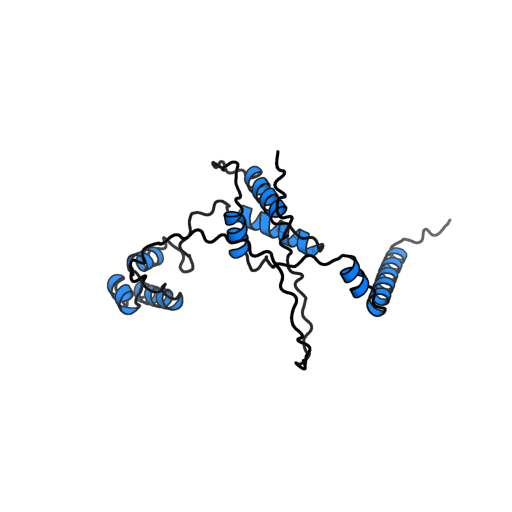? -19.004 -3.387 20.238 1.00 88.56 94 SER A C 1
ATOM 713 O O . SER A 1 94 ? -18.908 -2.485 19.402 1.00 88.56 94 SER A O 1
ATOM 715 N N . LEU A 1 95 ? -20.178 -3.936 20.574 1.00 91.56 95 LEU A N 1
ATOM 716 C CA . LEU A 1 95 ? -21.473 -3.517 20.039 1.00 91.56 95 LEU A CA 1
ATOM 717 C C . LEU A 1 95 ? -21.844 -2.107 20.514 1.00 91.56 95 LEU A C 1
ATOM 719 O O . LEU A 1 95 ? -22.190 -1.264 19.695 1.00 91.56 95 LEU A O 1
ATOM 723 N N . HIS A 1 96 ? -21.713 -1.828 21.814 1.00 92.69 96 HIS A N 1
ATOM 724 C CA . HIS A 1 96 ? -22.005 -0.517 22.398 1.00 92.69 96 HIS A CA 1
ATOM 725 C C . HIS A 1 96 ? -21.202 0.595 21.715 1.00 92.69 96 HIS A C 1
ATOM 727 O O . HIS A 1 96 ? -21.787 1.547 21.211 1.00 92.69 96 HIS A O 1
ATOM 733 N N . ARG A 1 97 ? -19.874 0.446 21.613 1.00 91.12 97 ARG A N 1
ATOM 734 C CA . ARG A 1 97 ? -19.002 1.450 20.976 1.00 91.12 97 ARG A CA 1
ATOM 735 C C . ARG A 1 97 ? -19.404 1.760 19.531 1.00 91.12 97 ARG A C 1
ATOM 737 O O . ARG A 1 97 ? -19.331 2.914 19.122 1.00 91.12 97 ARG A O 1
ATOM 744 N N . ARG A 1 98 ? -19.854 0.759 18.768 1.00 91.62 98 ARG A N 1
ATOM 745 C CA . ARG A 1 98 ? -20.314 0.957 17.383 1.00 91.62 98 ARG A CA 1
ATOM 746 C C . ARG A 1 98 ? -21.720 1.553 17.301 1.00 91.62 98 ARG A C 1
ATOM 748 O O . ARG A 1 98 ? -21.961 2.407 16.456 1.00 91.62 98 ARG A O 1
ATOM 755 N N . VAL A 1 99 ? -22.634 1.160 18.192 1.00 92.19 99 VAL A N 1
ATOM 756 C CA . VAL A 1 99 ? -23.992 1.733 18.272 1.00 92.19 99 VAL A CA 1
ATOM 757 C C . VAL A 1 99 ? -23.944 3.212 18.656 1.00 92.19 99 VAL A C 1
ATOM 759 O O . VAL A 1 99 ? -24.634 4.016 18.038 1.00 92.19 99 VAL A O 1
ATOM 762 N N . THR A 1 100 ? -23.097 3.582 19.620 1.00 90.19 100 THR A N 1
ATOM 763 C CA . THR A 1 100 ? -22.880 4.974 20.050 1.00 90.19 100 THR A CA 1
ATOM 764 C C . THR A 1 100 ? -22.070 5.791 19.031 1.00 90.19 100 THR A C 1
ATOM 766 O O . THR A 1 100 ? -21.910 6.993 19.202 1.00 90.19 100 THR A O 1
ATOM 769 N N . GLY A 1 101 ? -21.543 5.168 17.970 1.00 86.12 101 GLY A N 1
ATOM 770 C CA . GLY A 1 101 ? -20.766 5.854 16.932 1.00 86.12 101 GLY A CA 1
ATOM 771 C C . GLY A 1 101 ? -19.319 6.181 17.316 1.00 86.12 101 GLY A C 1
ATOM 772 O O . GLY A 1 101 ? -18.633 6.851 16.556 1.00 86.12 101 GLY A O 1
ATOM 773 N N . GLN A 1 102 ? -18.819 5.676 18.449 1.00 85.12 102 GLN A N 1
ATOM 774 C CA . GLN A 1 102 ? -17.417 5.857 18.852 1.00 85.12 102 GLN A CA 1
ATOM 775 C C . GLN A 1 102 ? -16.439 5.123 17.926 1.00 85.12 102 GLN A C 1
ATOM 777 O O . GLN A 1 102 ? -15.257 5.450 17.884 1.00 85.12 102 GLN A O 1
ATOM 782 N N . VAL A 1 103 ? -16.903 4.078 17.238 1.00 84.88 103 VAL A N 1
ATOM 783 C CA . VAL A 1 103 ? -16.092 3.262 16.332 1.00 84.88 103 VAL A CA 1
ATOM 784 C C . VAL A 1 103 ? -16.890 2.970 15.065 1.00 84.88 103 VAL A C 1
ATOM 786 O O . VAL A 1 103 ? -18.036 2.523 15.180 1.00 84.88 103 VAL A O 1
ATOM 789 N N . PRO A 1 104 ? -16.309 3.152 13.864 1.00 83.12 104 PRO A N 1
ATOM 790 C CA . PRO A 1 104 ? -16.984 2.772 12.636 1.00 83.12 104 PRO A CA 1
ATOM 791 C C . PRO A 1 104 ? -17.211 1.259 12.578 1.00 83.12 104 PRO A C 1
ATOM 793 O O . PRO A 1 104 ? -16.426 0.461 13.087 1.00 83.12 104 PRO A O 1
ATOM 796 N N . MET A 1 105 ? -18.284 0.844 11.911 1.00 81.12 105 MET A N 1
ATOM 797 C CA . MET A 1 105 ? -18.690 -0.561 11.829 1.00 81.12 105 MET A CA 1
ATOM 798 C C . MET A 1 105 ? -17.567 -1.487 11.337 1.00 81.12 105 MET A C 1
ATOM 800 O O . MET A 1 105 ? -17.291 -2.512 11.961 1.00 81.12 105 MET A O 1
ATOM 804 N N . ASN A 1 106 ? -16.884 -1.068 10.270 1.00 79.06 106 ASN A N 1
ATOM 805 C CA . ASN A 1 106 ? -15.817 -1.819 9.606 1.00 79.06 106 ASN A CA 1
ATOM 806 C C . ASN A 1 106 ? -14.440 -1.634 10.261 1.00 79.06 106 ASN A C 1
ATOM 808 O O . ASN A 1 106 ? -13.438 -2.124 9.736 1.00 79.06 106 ASN A O 1
ATOM 812 N N . ALA A 1 107 ? -14.363 -0.915 11.384 1.00 74.31 107 ALA A N 1
ATOM 813 C CA . ALA A 1 107 ? -13.098 -0.684 12.057 1.00 74.31 107 ALA A CA 1
ATOM 814 C C . ALA A 1 107 ? -12.574 -1.985 12.662 1.00 74.31 107 ALA A C 1
ATOM 816 O O . ALA A 1 107 ? -13.234 -2.632 13.487 1.00 74.31 107 ALA A O 1
ATOM 817 N N . LYS A 1 108 ? -11.349 -2.328 12.272 1.00 72.94 108 LYS A N 1
ATOM 818 C CA . LYS A 1 108 ? -10.561 -3.363 12.932 1.00 72.94 108 LYS A CA 1
ATOM 819 C C . LYS A 1 108 ? -9.848 -2.741 14.134 1.00 72.94 108 LYS A C 1
ATOM 821 O O . LYS A 1 108 ? -9.374 -1.610 14.013 1.00 72.94 108 LYS A O 1
ATOM 826 N N . PRO A 1 109 ? -9.757 -3.443 15.275 1.00 67.19 109 PRO A N 1
ATOM 827 C CA . PRO A 1 109 ? -8.955 -2.974 16.394 1.00 67.19 109 PRO A CA 1
ATOM 828 C C . PRO A 1 109 ? -7.500 -2.850 15.936 1.00 67.19 109 PRO A C 1
ATOM 830 O O . PRO A 1 109 ? -6.884 -3.823 15.504 1.00 67.19 109 PRO A O 1
ATOM 833 N N . ARG A 1 110 ? -6.972 -1.628 15.974 1.00 68.75 110 ARG A N 1
ATOM 834 C CA . ARG A 1 110 ? -5.603 -1.321 15.577 1.00 68.75 110 ARG A CA 1
ATOM 835 C C . ARG A 1 110 ? -5.060 -0.197 16.459 1.00 68.75 110 ARG A C 1
ATOM 837 O O . ARG A 1 110 ? -5.843 0.683 16.818 1.00 68.75 110 ARG A O 1
ATOM 844 N N . PRO A 1 111 ? -3.755 -0.212 16.786 1.00 72.19 111 PRO A N 1
ATOM 845 C CA . PRO A 1 111 ? -3.081 0.964 17.317 1.00 72.19 111 PRO A CA 1
ATOM 846 C C . PRO A 1 111 ? -3.319 2.194 16.441 1.00 72.19 111 PRO A C 1
ATOM 848 O O . PRO A 1 111 ? -3.559 2.080 15.236 1.00 72.19 111 PRO A O 1
ATOM 851 N N . GLU A 1 112 ? -3.237 3.368 17.049 1.00 73.19 112 GLU A N 1
ATOM 852 C CA . GLU A 1 112 ? -3.370 4.618 16.315 1.00 73.19 112 GLU A CA 1
ATOM 853 C C . GLU A 1 112 ? -2.334 4.680 15.174 1.00 73.19 112 GLU A C 1
ATOM 855 O O . GLU A 1 112 ? -1.161 4.336 15.377 1.00 73.19 112 GLU A O 1
ATOM 860 N N . PRO A 1 113 ? -2.756 5.004 13.940 1.00 81.88 113 PRO A N 1
ATOM 861 C CA . PRO A 1 113 ? -1.846 5.021 12.809 1.00 81.88 113 PRO A CA 1
ATOM 862 C C . PRO A 1 113 ? -0.839 6.169 12.952 1.00 81.88 113 PRO A C 1
ATOM 864 O O . PRO A 1 113 ? -1.211 7.314 13.168 1.00 81.88 113 PRO A O 1
ATOM 867 N N . ILE A 1 114 ? 0.451 5.856 12.780 1.00 86.88 114 ILE A N 1
ATOM 868 C CA . ILE A 1 114 ? 1.534 6.855 12.837 1.00 86.88 114 ILE A CA 1
ATOM 869 C C . ILE A 1 114 ? 1.418 7.870 11.693 1.00 86.88 114 ILE A C 1
ATOM 871 O O . ILE A 1 114 ? 1.775 9.032 11.870 1.00 86.88 114 ILE A O 1
ATOM 875 N N . LEU A 1 115 ? 0.945 7.433 10.520 1.00 89.69 115 LEU A N 1
ATOM 876 C CA . LEU A 1 115 ? 0.688 8.306 9.375 1.00 89.69 115 LEU A CA 1
ATOM 877 C C . LEU A 1 115 ? -0.777 8.727 9.353 1.00 89.69 115 LEU A C 1
ATOM 879 O O . LEU A 1 115 ? -1.668 7.899 9.543 1.00 89.69 115 LEU A O 1
ATOM 883 N N . THR A 1 116 ? -1.006 9.989 9.011 1.00 91.44 116 THR A N 1
ATOM 884 C CA . THR A 1 116 ? -2.342 10.495 8.690 1.00 91.44 116 THR A CA 1
ATOM 885 C C . THR A 1 116 ? -2.827 9.933 7.353 1.00 91.44 116 THR A C 1
ATOM 887 O O . THR A 1 116 ? -2.026 9.562 6.490 1.00 91.44 116 THR A O 1
ATOM 890 N N . ASP A 1 117 ? -4.141 9.925 7.124 1.00 89.62 117 ASP A N 1
ATOM 891 C CA . ASP A 1 117 ? -4.709 9.452 5.854 1.00 89.62 117 ASP A CA 1
ATOM 892 C C . ASP A 1 117 ? -4.141 10.217 4.643 1.00 89.62 117 ASP A C 1
ATOM 894 O O . ASP A 1 117 ? -3.865 9.624 3.599 1.00 89.62 117 ASP A O 1
ATOM 898 N N . GLY A 1 118 ? -3.887 11.523 4.791 1.00 91.00 118 GLY A N 1
ATOM 899 C CA . GLY A 1 118 ? -3.277 12.351 3.747 1.00 91.00 118 GLY A CA 1
ATOM 900 C C . GLY A 1 118 ? -1.843 11.931 3.402 1.00 91.00 118 GLY A C 1
ATOM 901 O O . GLY A 1 118 ? -1.468 11.899 2.227 1.00 91.00 118 GLY A O 1
ATOM 902 N N . GLU A 1 119 ? -1.050 11.553 4.404 1.00 93.38 119 GLU A N 1
ATOM 903 C CA . GLU A 1 119 ? 0.315 11.044 4.219 1.00 93.38 119 GLU A CA 1
ATOM 904 C C . GLU A 1 119 ? 0.317 9.671 3.566 1.00 93.38 119 GLU A C 1
ATOM 906 O O . GLU A 1 119 ? 1.071 9.444 2.618 1.00 93.38 119 GLU A O 1
ATOM 911 N N . VAL A 1 120 ? -0.571 8.776 4.010 1.00 93.88 120 VAL A N 1
ATOM 912 C CA . VAL A 1 120 ? -0.755 7.468 3.374 1.00 93.88 120 VAL A CA 1
ATOM 913 C C . VAL A 1 120 ? -1.070 7.655 1.891 1.00 93.88 120 VAL A C 1
ATOM 915 O O . VAL A 1 120 ? -0.410 7.057 1.043 1.00 93.88 120 VAL A O 1
ATOM 918 N N . GLN A 1 121 ? -2.008 8.542 1.548 1.00 94.06 121 GLN A N 1
ATOM 919 C CA . GLN A 1 121 ? -2.351 8.823 0.153 1.00 94.06 121 GLN A CA 1
ATOM 920 C C . GLN A 1 121 ? -1.191 9.432 -0.640 1.00 94.06 121 GLN A C 1
ATOM 922 O O . GLN A 1 121 ? -1.017 9.102 -1.813 1.00 94.06 121 GLN A O 1
ATOM 927 N N . ARG A 1 122 ? -0.365 10.287 -0.027 1.00 93.81 122 ARG A N 1
ATOM 928 C CA . ARG A 1 122 ? 0.848 10.816 -0.670 1.00 93.81 122 ARG A CA 1
ATOM 929 C C . ARG A 1 122 ? 1.820 9.689 -1.017 1.00 93.81 122 ARG A C 1
ATOM 931 O O . ARG A 1 122 ? 2.314 9.644 -2.146 1.00 93.81 122 ARG A O 1
ATOM 938 N N . VAL A 1 123 ? 2.034 8.755 -0.086 1.00 94.75 123 VAL A N 1
ATOM 939 C CA . VAL A 1 123 ? 2.884 7.581 -0.316 1.00 94.75 123 VAL A CA 1
ATOM 940 C C . VAL A 1 123 ? 2.343 6.734 -1.466 1.00 94.75 123 VAL A C 1
ATOM 942 O O . VAL A 1 123 ? 3.076 6.427 -2.407 1.00 94.75 123 VAL A O 1
ATOM 945 N N . LEU A 1 124 ? 1.048 6.414 -1.442 1.00 93.69 124 LEU A N 1
ATOM 946 C CA . LEU A 1 124 ? 0.408 5.594 -2.474 1.00 93.69 124 LEU A CA 1
ATOM 947 C C . LEU A 1 124 ? 0.439 6.260 -3.856 1.00 93.69 124 LEU A C 1
ATOM 949 O O . LEU A 1 124 ? 0.781 5.608 -4.838 1.00 93.69 124 LEU A O 1
ATOM 953 N N . LYS A 1 125 ? 0.192 7.572 -3.947 1.00 93.38 125 LYS A N 1
ATOM 954 C CA . LYS A 1 125 ? 0.289 8.314 -5.216 1.00 93.38 125 LYS A CA 1
ATOM 955 C C . LYS A 1 125 ? 1.691 8.254 -5.819 1.00 93.38 125 LYS A C 1
ATOM 957 O O . LYS A 1 125 ? 1.825 8.112 -7.034 1.00 93.38 125 LYS A O 1
ATOM 962 N N . ALA A 1 126 ? 2.734 8.352 -4.997 1.00 90.44 126 ALA A N 1
ATOM 963 C CA . ALA A 1 126 ? 4.110 8.245 -5.472 1.00 90.44 126 ALA A CA 1
ATOM 964 C C . ALA A 1 126 ? 4.441 6.824 -5.959 1.00 90.44 126 ALA A C 1
ATOM 966 O O . ALA A 1 126 ? 5.084 6.662 -7.001 1.00 90.44 126 ALA A O 1
ATOM 967 N N . VAL A 1 127 ? 3.954 5.801 -5.248 1.00 90.56 127 VAL A N 1
ATOM 968 C CA . VAL A 1 127 ? 4.037 4.394 -5.671 1.00 90.56 127 VAL A CA 1
ATOM 969 C C . VAL A 1 127 ? 3.357 4.196 -7.022 1.00 90.56 127 VAL A C 1
ATOM 971 O O . VAL A 1 127 ? 3.978 3.661 -7.945 1.00 90.56 127 VAL A O 1
ATOM 974 N N . ASP A 1 128 ? 2.127 4.678 -7.181 1.00 88.69 128 ASP A N 1
ATOM 975 C CA . ASP A 1 128 ? 1.374 4.559 -8.428 1.00 88.69 128 ASP A CA 1
ATOM 976 C C . ASP A 1 128 ? 2.075 5.307 -9.576 1.00 88.69 128 ASP A C 1
ATOM 978 O O . ASP A 1 128 ? 2.172 4.794 -10.693 1.00 88.69 128 ASP A O 1
ATOM 982 N N . ALA A 1 129 ? 2.626 6.497 -9.313 1.00 88.56 129 ALA A N 1
ATOM 983 C CA . ALA A 1 129 ? 3.359 7.283 -10.304 1.00 88.56 129 ALA A CA 1
ATOM 984 C C . ALA A 1 129 ? 4.640 6.583 -10.789 1.00 88.56 129 ALA A C 1
ATOM 986 O O . ALA A 1 129 ? 4.911 6.579 -11.993 1.00 88.56 129 ALA A O 1
ATOM 987 N N . ARG A 1 130 ? 5.417 5.961 -9.888 1.00 85.50 130 ARG A N 1
ATOM 988 C CA . ARG A 1 130 ? 6.582 5.146 -10.285 1.00 85.50 130 ARG A CA 1
ATOM 989 C C . ARG A 1 130 ? 6.152 3.910 -11.064 1.00 85.50 130 ARG A C 1
ATOM 991 O O . ARG A 1 130 ? 6.717 3.631 -12.120 1.00 85.50 130 ARG A O 1
ATOM 998 N N . THR A 1 131 ? 5.096 3.247 -10.607 1.00 84.19 131 THR A N 1
ATOM 999 C CA . THR A 1 131 ? 4.572 2.033 -11.241 1.00 84.19 131 THR A CA 1
ATOM 1000 C C . THR A 1 131 ? 4.117 2.296 -12.679 1.00 84.19 131 THR A C 1
ATOM 1002 O O . THR A 1 131 ? 4.430 1.512 -13.573 1.00 84.19 131 THR A O 1
ATOM 1005 N N . LYS A 1 132 ? 3.469 3.440 -12.947 1.00 83.31 132 LYS A N 1
ATOM 1006 C CA . LYS A 1 132 ? 3.094 3.868 -14.311 1.00 83.31 132 LYS A CA 1
ATOM 1007 C C . LYS A 1 132 ? 4.291 4.032 -15.253 1.00 83.31 132 LYS A C 1
ATOM 1009 O O . LYS A 1 132 ? 4.134 3.886 -16.458 1.00 83.31 132 LYS A O 1
ATOM 1014 N N . ARG A 1 133 ? 5.478 4.319 -14.713 1.00 83.50 133 ARG A N 1
ATOM 1015 C CA . ARG A 1 133 ? 6.738 4.449 -15.465 1.00 83.50 133 ARG A CA 1
ATOM 1016 C C . ARG A 1 133 ? 7.523 3.135 -15.540 1.00 83.50 133 ARG A C 1
ATOM 1018 O O . ARG A 1 133 ? 8.655 3.135 -16.005 1.00 83.50 133 ARG A O 1
ATOM 1025 N N . GLY A 1 134 ? 6.959 2.028 -15.050 1.00 79.94 134 GLY A N 1
ATOM 1026 C CA . GLY A 1 134 ? 7.652 0.741 -14.964 1.00 79.94 134 GLY A CA 1
ATOM 1027 C C . GLY A 1 134 ? 8.732 0.688 -13.879 1.00 79.94 134 GLY A C 1
ATOM 1028 O O . GLY A 1 134 ? 9.506 -0.263 -13.837 1.00 79.94 134 GLY A O 1
ATOM 1029 N N . LEU A 1 135 ? 8.780 1.686 -12.992 1.00 83.31 135 LEU A N 1
ATOM 1030 C CA . LEU A 1 135 ? 9.715 1.746 -11.875 1.00 83.31 135 LEU A CA 1
ATOM 1031 C C . LEU A 1 135 ? 9.058 1.199 -10.612 1.00 83.31 135 LEU A C 1
ATOM 1033 O O . LEU A 1 135 ? 7.854 1.326 -10.399 1.00 83.31 135 LEU A O 1
ATOM 1037 N N . CYS A 1 136 ? 9.870 0.608 -9.750 1.00 79.69 136 CYS A N 1
ATOM 1038 C CA . CYS A 1 136 ? 9.419 0.007 -8.503 1.00 79.69 136 CYS A CA 1
ATOM 1039 C C . CYS A 1 136 ? 10.184 0.582 -7.316 1.00 79.69 136 CYS A C 1
ATOM 1041 O O . CYS A 1 136 ? 11.141 1.330 -7.495 1.00 79.69 136 CYS A O 1
ATOM 1043 N N . PHE A 1 137 ? 9.741 0.224 -6.114 1.00 85.19 137 PHE A N 1
ATOM 1044 C CA . PHE A 1 137 ? 10.427 0.563 -4.877 1.00 85.19 137 PHE A CA 1
ATOM 1045 C C . PHE A 1 137 ? 11.105 -0.678 -4.298 1.00 85.19 137 PHE A C 1
ATOM 1047 O O . PHE A 1 137 ? 10.503 -1.745 -4.192 1.00 85.19 137 PHE A O 1
ATOM 1054 N N . THR A 1 138 ? 12.344 -0.557 -3.842 1.00 86.31 138 THR A N 1
ATOM 1055 C CA . THR A 1 138 ? 12.855 -1.517 -2.858 1.00 86.31 138 THR A CA 1
ATOM 1056 C C . THR A 1 138 ? 12.197 -1.261 -1.499 1.00 86.31 138 THR A C 1
ATOM 1058 O O . THR A 1 138 ? 11.624 -0.198 -1.251 1.00 86.31 138 THR A O 1
ATOM 1061 N N . ARG A 1 139 ? 12.263 -2.232 -0.579 1.00 87.12 139 ARG A N 1
ATOM 1062 C CA . ARG A 1 139 ? 11.744 -2.030 0.785 1.00 87.12 139 ARG A CA 1
ATOM 1063 C C . ARG A 1 139 ? 12.438 -0.854 1.475 1.00 87.12 139 ARG A C 1
ATOM 1065 O O . ARG A 1 139 ? 11.770 -0.065 2.132 1.00 87.12 139 ARG A O 1
ATOM 1072 N N . SER A 1 140 ? 13.755 -0.744 1.308 1.00 88.94 140 SER A N 1
ATOM 1073 C CA . SER A 1 140 ? 14.561 0.325 1.897 1.00 88.94 140 SER A CA 1
ATOM 1074 C C . SER A 1 140 ? 14.209 1.684 1.294 1.00 88.94 140 SER A C 1
ATOM 1076 O O . SER A 1 140 ? 13.970 2.626 2.040 1.00 88.94 140 SER A O 1
ATOM 1078 N N . GLU A 1 141 ? 14.066 1.771 -0.031 1.00 90.50 141 GLU A N 1
ATOM 1079 C CA . GLU A 1 141 ? 13.619 3.002 -0.698 1.00 90.50 141 GLU A CA 1
ATOM 1080 C C . GLU A 1 141 ? 12.222 3.425 -0.246 1.00 90.50 141 GLU A C 1
ATOM 1082 O O . GLU A 1 141 ? 11.983 4.607 -0.018 1.00 90.50 141 GLU A O 1
ATOM 1087 N N . LEU A 1 142 ? 11.295 2.471 -0.103 1.00 92.19 142 LEU A N 1
ATOM 1088 C CA . LEU A 1 142 ? 9.956 2.756 0.401 1.00 92.19 142 LEU A CA 1
ATOM 1089 C C . LEU A 1 142 ? 10.020 3.285 1.839 1.00 92.19 142 LEU A C 1
ATOM 1091 O O . LEU A 1 142 ? 9.368 4.277 2.144 1.00 92.19 142 LEU A O 1
ATOM 1095 N N . SER A 1 143 ? 10.825 2.660 2.704 1.00 92.62 143 SER A N 1
ATOM 1096 C CA . SER A 1 143 ? 11.042 3.123 4.079 1.00 92.62 143 SER A CA 1
ATOM 1097 C C . SER A 1 143 ? 11.624 4.540 4.130 1.00 92.62 143 SER A C 1
ATOM 1099 O O . SER A 1 143 ? 11.111 5.373 4.874 1.00 92.62 143 SER A O 1
ATOM 1101 N N . MET A 1 144 ? 12.645 4.837 3.320 1.00 92.62 144 MET A N 1
ATOM 1102 C CA . MET A 1 144 ? 13.231 6.181 3.226 1.00 92.62 144 MET A CA 1
ATOM 1103 C C . MET A 1 144 ? 12.208 7.205 2.735 1.00 92.62 144 MET A C 1
ATOM 1105 O O . MET A 1 144 ? 12.097 8.290 3.294 1.00 92.62 144 MET A O 1
ATOM 1109 N N . PHE A 1 145 ? 11.413 6.842 1.729 1.00 94.00 145 PHE A N 1
ATOM 1110 C CA . PHE A 1 145 ? 10.388 7.726 1.194 1.00 94.00 145 PHE A CA 1
ATOM 1111 C C . PHE A 1 145 ? 9.264 7.997 2.203 1.00 94.00 145 PHE A C 1
ATOM 1113 O O . PHE A 1 145 ? 8.808 9.126 2.338 1.00 94.00 145 PHE A O 1
ATOM 1120 N N . ILE A 1 146 ? 8.836 6.981 2.955 1.00 94.38 146 ILE A N 1
ATOM 1121 C CA . ILE A 1 146 ? 7.866 7.152 4.044 1.00 94.38 146 ILE A CA 1
ATOM 1122 C C . ILE A 1 146 ? 8.429 8.085 5.114 1.00 94.38 146 ILE A C 1
ATOM 1124 O O . ILE A 1 146 ? 7.714 8.972 5.571 1.00 94.38 146 ILE A O 1
ATOM 1128 N N . ARG A 1 147 ? 9.700 7.914 5.493 1.00 94.00 147 ARG A N 1
ATOM 1129 C CA . ARG A 1 147 ? 10.363 8.797 6.456 1.00 94.00 147 ARG A CA 1
ATOM 1130 C C . ARG A 1 147 ? 10.354 10.247 5.974 1.00 94.00 147 ARG A C 1
ATOM 1132 O O . ARG A 1 147 ? 9.906 11.110 6.719 1.00 94.00 147 ARG A O 1
ATOM 1139 N N . GLN A 1 148 ? 10.724 10.477 4.716 1.00 93.81 148 GLN A N 1
ATOM 1140 C CA . GLN A 1 148 ? 10.681 11.797 4.091 1.00 93.81 148 GLN A CA 1
ATOM 1141 C C . GLN A 1 148 ? 9.269 12.404 4.112 1.00 93.81 148 GLN A C 1
ATOM 1143 O O . GLN A 1 148 ? 9.106 13.559 4.483 1.00 93.81 148 GLN A O 1
ATOM 1148 N N . VAL A 1 149 ? 8.229 11.631 3.775 1.00 93.62 149 VAL A N 1
ATOM 1149 C CA . VAL A 1 149 ? 6.835 12.117 3.814 1.00 93.62 149 VAL A CA 1
ATOM 1150 C C . VAL A 1 149 ? 6.422 12.566 5.216 1.00 93.62 149 VAL A C 1
ATOM 1152 O O . VAL A 1 149 ? 5.659 13.521 5.349 1.00 93.62 149 VAL A O 1
ATOM 1155 N N . VAL A 1 150 ? 6.899 11.877 6.252 1.00 92.12 150 VAL A N 1
ATOM 1156 C CA . VAL A 1 150 ? 6.604 12.246 7.637 1.00 92.12 150 VAL A CA 1
ATOM 1157 C C . VAL A 1 150 ? 7.422 13.471 8.069 1.00 92.12 150 VAL A C 1
ATOM 1159 O O . VAL A 1 150 ? 6.883 14.327 8.759 1.00 92.12 150 VAL A O 1
ATOM 1162 N N . GLU A 1 151 ? 8.679 13.597 7.641 1.00 90.75 151 GLU A N 1
ATOM 1163 C CA . GLU A 1 151 ? 9.531 14.763 7.934 1.00 90.75 151 GLU A CA 1
ATOM 1164 C C . GLU A 1 151 ? 9.063 16.043 7.222 1.00 90.75 151 GLU A C 1
ATOM 1166 O O . GLU A 1 151 ? 9.135 17.125 7.794 1.00 90.75 151 GLU A O 1
ATOM 1171 N N . GLU A 1 152 ? 8.523 15.931 6.007 1.00 91.06 152 GLU A N 1
ATOM 1172 C CA . GLU A 1 152 ? 7.906 17.043 5.262 1.00 91.06 152 GLU A CA 1
ATOM 1173 C C . GLU A 1 152 ? 6.522 17.447 5.800 1.00 91.06 152 GLU A C 1
ATOM 1175 O O . GLU A 1 152 ? 5.894 18.387 5.303 1.00 91.06 152 GLU A O 1
ATOM 1180 N N . SER A 1 153 ? 5.994 16.701 6.767 1.00 88.69 153 SER A N 1
ATOM 1181 C CA . SER A 1 153 ? 4.656 16.922 7.288 1.00 88.69 153 SER A CA 1
ATOM 1182 C C . SER A 1 153 ? 4.607 18.129 8.228 1.00 88.69 153 SER A C 1
ATOM 1184 O O . SER A 1 153 ? 5.484 18.280 9.076 1.00 88.69 153 SER A O 1
ATOM 1186 N N . PRO A 1 154 ? 3.548 18.959 8.175 1.00 86.38 154 PRO A N 1
ATOM 1187 C CA . PRO A 1 154 ? 3.386 20.077 9.104 1.00 86.38 154 PRO A CA 1
ATOM 1188 C C . PRO A 1 154 ? 3.044 19.635 10.538 1.00 86.38 154 PRO A C 1
ATOM 1190 O O . PRO A 1 154 ? 2.969 20.475 11.432 1.00 86.38 154 PRO A O 1
ATOM 1193 N N . TYR A 1 155 ? 2.779 18.345 10.776 1.00 85.56 155 TYR A N 1
ATOM 1194 C CA . TYR A 1 155 ? 2.384 17.849 12.093 1.00 85.56 155 TYR A CA 1
ATOM 1195 C C . TYR A 1 155 ? 3.597 17.504 12.961 1.00 85.56 155 TYR A C 1
ATOM 1197 O O . TYR A 1 155 ? 4.314 16.540 12.681 1.00 85.56 155 TYR A O 1
ATOM 1205 N N . THR A 1 156 ? 3.749 18.215 14.077 1.00 80.19 156 THR A N 1
ATOM 1206 C CA . THR A 1 156 ? 4.749 17.910 15.105 1.00 80.19 156 THR A CA 1
ATOM 1207 C C . THR A 1 156 ? 4.381 16.621 15.839 1.00 80.19 156 THR A C 1
ATOM 1209 O O . THR A 1 156 ? 3.365 16.562 16.530 1.00 80.19 156 THR A O 1
ATOM 1212 N N . ARG A 1 157 ? 5.205 15.579 15.695 1.00 83.19 157 ARG A N 1
ATOM 1213 C CA . ARG A 1 157 ? 5.073 14.315 16.434 1.00 83.19 157 ARG A CA 1
ATOM 1214 C C . ARG A 1 157 ? 6.453 13.770 16.791 1.00 83.19 157 ARG A C 1
ATOM 1216 O O . ARG A 1 157 ? 7.412 13.990 16.056 1.00 83.19 157 ARG A O 1
ATOM 1223 N N . GLU A 1 158 ? 6.551 13.039 17.894 1.00 82.62 158 GLU A N 1
ATOM 1224 C CA . GLU A 1 158 ? 7.794 12.369 18.280 1.00 82.62 158 GLU A CA 1
ATOM 1225 C C . GLU A 1 158 ? 7.991 11.118 17.417 1.00 82.62 158 GLU A C 1
ATOM 1227 O O . GLU A 1 158 ? 7.259 10.133 17.527 1.00 82.62 158 GLU A O 1
ATOM 1232 N N . ILE A 1 159 ? 8.967 11.168 16.512 1.00 84.31 159 ILE A N 1
ATOM 1233 C CA . ILE A 1 159 ? 9.285 10.066 15.603 1.00 84.31 159 ILE A CA 1
ATOM 1234 C C . ILE A 1 159 ? 10.608 9.466 16.053 1.00 84.31 159 ILE A C 1
ATOM 1236 O O . ILE A 1 159 ? 11.624 10.155 16.127 1.00 84.31 159 ILE A O 1
ATOM 1240 N N . SER A 1 160 ? 10.610 8.164 16.332 1.00 86.75 160 SER A N 1
ATOM 1241 C CA . SER A 1 160 ? 11.847 7.446 16.641 1.00 86.75 160 SER A CA 1
ATOM 1242 C C . SER A 1 160 ? 12.828 7.525 15.468 1.00 86.75 160 SER A C 1
ATOM 1244 O O . SER A 1 160 ? 12.435 7.359 14.314 1.00 86.75 160 SER A O 1
ATOM 1246 N N . ALA A 1 161 ? 14.123 7.684 15.753 1.00 86.56 161 ALA A N 1
ATOM 1247 C CA . ALA A 1 161 ? 15.170 7.696 14.730 1.00 86.56 161 ALA A CA 1
ATOM 1248 C C . ALA A 1 161 ? 15.156 6.437 13.840 1.00 86.56 161 ALA A C 1
ATOM 1250 O O . ALA A 1 161 ? 15.455 6.526 12.651 1.00 86.56 161 ALA A O 1
ATOM 1251 N N . THR A 1 162 ? 14.730 5.294 14.383 1.00 89.44 162 THR A N 1
ATOM 1252 C CA . THR A 1 162 ? 14.642 4.000 13.684 1.00 89.44 162 THR A CA 1
ATOM 1253 C C . THR A 1 162 ? 13.367 3.856 12.838 1.00 89.44 162 THR A C 1
ATOM 1255 O O . THR A 1 162 ? 13.135 2.823 12.210 1.00 89.44 162 THR A O 1
ATOM 1258 N N . PHE A 1 163 ? 12.488 4.860 12.826 1.00 89.69 163 PHE A N 1
ATOM 1259 C CA . PHE A 1 163 ? 11.257 4.825 12.0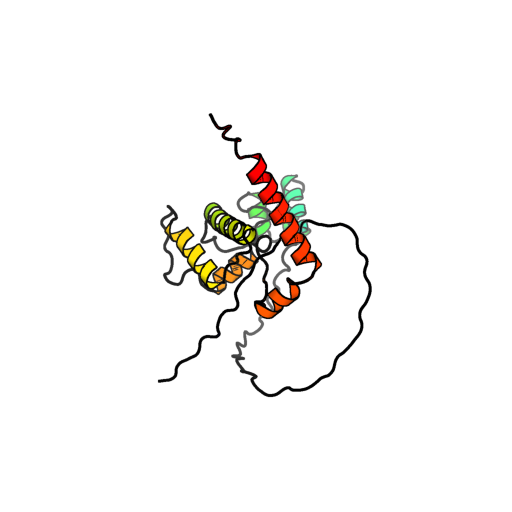46 1.00 89.69 163 PHE A CA 1
ATOM 1260 C C . PHE A 1 163 ? 11.517 5.095 10.549 1.00 89.69 163 PHE A C 1
ATOM 1262 O O . PHE A 1 163 ? 12.264 6.019 10.226 1.00 89.69 163 PHE A O 1
ATOM 1269 N N . PRO A 1 164 ? 10.844 4.391 9.621 1.00 91.38 164 PRO A N 1
ATOM 1270 C CA . PRO A 1 164 ? 9.998 3.219 9.834 1.00 91.38 164 PRO A CA 1
ATOM 1271 C C . PRO A 1 164 ? 10.817 1.929 9.986 1.00 91.38 164 PRO A C 1
ATOM 1273 O O . PRO A 1 164 ? 11.722 1.641 9.201 1.00 91.38 164 PRO A O 1
ATOM 1276 N N . SER A 1 165 ? 10.440 1.099 10.964 1.00 92.56 165 SER A N 1
ATOM 1277 C CA . SER A 1 165 ? 11.038 -0.227 11.132 1.00 92.56 165 SER A CA 1
ATOM 1278 C C . SER A 1 165 ? 10.585 -1.184 10.026 1.00 92.56 165 SER A C 1
ATOM 1280 O O . SER A 1 165 ? 9.516 -1.031 9.434 1.00 92.56 165 SER A O 1
ATOM 1282 N N . VAL A 1 166 ? 11.360 -2.244 9.784 1.00 89.56 166 VAL A N 1
ATOM 1283 C CA . VAL A 1 166 ? 11.027 -3.279 8.789 1.00 89.56 166 VAL A CA 1
ATOM 1284 C C . VAL A 1 166 ? 9.634 -3.882 9.011 1.00 89.56 166 VAL A C 1
ATOM 1286 O O . VAL A 1 166 ? 8.877 -4.064 8.055 1.00 89.56 166 VAL A O 1
ATOM 1289 N N . SER A 1 167 ? 9.295 -4.194 10.266 1.00 90.38 167 SER A N 1
ATOM 1290 C CA . SER A 1 167 ? 7.989 -4.758 10.627 1.00 90.38 167 SER A CA 1
ATOM 1291 C C . SER A 1 167 ? 6.859 -3.779 10.312 1.00 90.38 167 SER A C 1
ATOM 1293 O O . SER A 1 167 ? 5.846 -4.160 9.719 1.00 90.38 167 SER A O 1
ATOM 1295 N N . TRP A 1 168 ? 7.072 -2.495 10.616 1.00 92.19 168 TRP A N 1
ATOM 1296 C CA . TRP A 1 168 ? 6.117 -1.443 10.302 1.00 92.19 168 TRP A CA 1
ATOM 1297 C C . TRP A 1 168 ? 5.902 -1.315 8.790 1.00 92.19 168 TRP A C 1
ATOM 1299 O O . TRP A 1 168 ? 4.759 -1.344 8.333 1.00 92.19 168 TRP A O 1
ATOM 1309 N N . THR A 1 169 ? 6.977 -1.277 7.994 1.00 91.88 169 THR A N 1
ATOM 1310 C CA . THR A 1 169 ? 6.887 -1.193 6.525 1.00 91.88 169 THR A CA 1
ATOM 1311 C C . THR A 1 169 ? 6.146 -2.396 5.939 1.00 91.88 169 THR A C 1
ATOM 1313 O O . THR A 1 169 ? 5.271 -2.234 5.088 1.00 91.88 169 THR A O 1
ATOM 1316 N N . ASN A 1 170 ? 6.418 -3.609 6.431 1.00 90.38 170 ASN A N 1
ATOM 1317 C CA . ASN A 1 170 ? 5.693 -4.812 6.013 1.00 90.38 170 ASN A CA 1
ATOM 1318 C C . ASN A 1 170 ? 4.199 -4.729 6.356 1.00 90.38 170 ASN A C 1
ATOM 1320 O O . ASN A 1 170 ? 3.356 -5.078 5.526 1.00 90.38 170 ASN A O 1
ATOM 1324 N N . ASN A 1 171 ? 3.863 -4.237 7.552 1.00 89.56 171 ASN A N 1
ATOM 1325 C CA . ASN A 1 171 ? 2.477 -4.025 7.947 1.00 89.56 171 ASN A CA 1
ATOM 1326 C C . ASN A 1 171 ? 1.802 -3.003 7.026 1.00 89.56 171 ASN A C 1
ATOM 1328 O O . ASN A 1 171 ? 0.728 -3.283 6.504 1.00 89.56 171 ASN A O 1
ATOM 1332 N N . PHE A 1 172 ? 2.449 -1.870 6.746 1.00 90.69 172 PHE A N 1
ATOM 1333 C CA . PHE A 1 172 ? 1.945 -0.849 5.827 1.00 90.69 172 PHE A CA 1
ATOM 1334 C C . PHE A 1 172 ? 1.614 -1.428 4.443 1.00 90.69 172 PHE A C 1
ATOM 1336 O O . PHE A 1 172 ? 0.528 -1.188 3.909 1.00 90.69 172 PHE A O 1
ATOM 1343 N N . ILE A 1 173 ? 2.494 -2.269 3.895 1.00 90.62 173 ILE A N 1
ATOM 1344 C CA . ILE A 1 173 ? 2.257 -2.970 2.626 1.00 90.62 173 ILE A CA 1
ATOM 1345 C C . ILE A 1 173 ? 1.060 -3.922 2.732 1.00 90.62 173 ILE A C 1
ATOM 1347 O O . ILE A 1 173 ? 0.207 -3.965 1.847 1.00 90.62 173 ILE A O 1
ATOM 1351 N N . GLN A 1 174 ? 0.962 -4.665 3.836 1.00 87.25 174 GLN A N 1
ATOM 1352 C CA . GLN A 1 174 ? -0.138 -5.592 4.095 1.00 87.25 174 GLN A CA 1
ATOM 1353 C C . GLN A 1 174 ? -1.496 -4.884 4.237 1.00 87.25 174 GLN A C 1
ATOM 1355 O O . GLN A 1 174 ? -2.532 -5.488 3.954 1.00 87.25 174 GLN A O 1
ATOM 1360 N N . CYS A 1 175 ? -1.517 -3.624 4.663 1.00 85.50 175 CYS A N 1
ATOM 1361 C CA . CYS A 1 175 ? -2.747 -2.828 4.731 1.00 85.50 175 CYS A CA 1
ATOM 1362 C C . CYS A 1 175 ? -3.208 -2.386 3.357 1.00 85.50 175 CYS A C 1
ATOM 1364 O O . CYS A 1 175 ? -4.399 -2.391 3.070 1.00 85.50 175 CYS A O 1
ATOM 1366 N N . ASN A 1 176 ? -2.249 -2.028 2.510 1.00 88.12 176 ASN A N 1
ATOM 1367 C CA . ASN A 1 176 ? -2.483 -1.398 1.222 1.00 88.12 176 ASN A CA 1
ATOM 1368 C C . ASN A 1 176 ? -2.239 -2.385 0.068 1.00 88.12 176 ASN A C 1
ATOM 1370 O O . ASN A 1 176 ? -1.726 -2.021 -0.987 1.00 88.12 176 ASN A O 1
ATOM 1374 N N . LYS A 1 177 ? -2.617 -3.658 0.259 1.00 86.56 177 LYS A N 1
ATOM 1375 C CA . LYS A 1 177 ? -2.408 -4.750 -0.714 1.00 86.56 177 LYS A CA 1
ATOM 1376 C C . LYS A 1 177 ? -3.008 -4.486 -2.095 1.00 86.56 177 LYS A C 1
ATOM 1378 O O . LYS A 1 177 ? -2.604 -5.127 -3.050 1.00 86.56 177 LYS A O 1
ATOM 1383 N N . SER A 1 178 ? -3.979 -3.588 -2.224 1.00 85.56 178 SER A N 1
ATOM 1384 C CA . SER A 1 178 ? -4.536 -3.206 -3.527 1.00 85.56 178 SER A CA 1
ATOM 1385 C C . SER A 1 178 ? -3.526 -2.458 -4.402 1.00 85.56 178 SER A C 1
ATOM 1387 O O . SER A 1 178 ? -3.506 -2.661 -5.614 1.00 85.56 178 SER A O 1
ATOM 1389 N N . HIS A 1 179 ? -2.668 -1.637 -3.793 1.00 84.00 179 HIS A N 1
ATOM 1390 C CA . HIS A 1 179 ? -1.608 -0.885 -4.476 1.00 84.00 179 HIS A CA 1
ATOM 1391 C C . HIS A 1 179 ? -0.316 -1.692 -4.595 1.00 84.00 179 HIS A C 1
ATOM 1393 O O . HIS A 1 179 ? 0.582 -1.353 -5.367 1.00 84.00 179 HIS A O 1
ATOM 1399 N N . PHE A 1 180 ? -0.224 -2.777 -3.826 1.00 83.94 180 PHE A N 1
ATOM 1400 C CA . PHE A 1 180 ? 1.005 -3.504 -3.618 1.00 83.94 180 PHE A CA 1
ATOM 1401 C C . PHE A 1 180 ? 0.945 -4.965 -4.106 1.00 83.94 180 PHE A C 1
ATOM 1403 O O . PHE A 1 180 ? -0.042 -5.674 -4.010 1.00 83.94 180 PHE A O 1
ATOM 1410 N N . SER A 1 181 ? 2.054 -5.436 -4.652 1.00 84.06 181 SER A N 1
ATOM 1411 C CA . SER A 1 181 ? 2.325 -6.730 -5.270 1.00 84.06 181 SER A CA 1
ATOM 1412 C C . SER A 1 181 ? 3.829 -6.938 -5.143 1.00 84.06 181 SER A C 1
ATOM 1414 O O . SER A 1 181 ? 4.572 -5.969 -5.042 1.00 84.06 181 SER A O 1
ATOM 1416 N N . ARG A 1 182 ? 4.297 -8.182 -5.119 1.00 80.25 182 ARG A N 1
ATOM 1417 C CA . ARG A 1 182 ? 5.735 -8.477 -5.131 1.00 80.25 182 ARG A CA 1
ATOM 1418 C C . ARG A 1 182 ? 6.093 -8.977 -6.530 1.00 80.25 182 ARG A C 1
ATOM 1420 O O . ARG A 1 182 ? 5.350 -9.790 -7.076 1.00 80.25 182 ARG A O 1
ATOM 1427 N N . ARG A 1 183 ? 7.210 -8.529 -7.109 1.00 73.06 183 ARG A N 1
ATOM 1428 C CA . ARG A 1 183 ? 7.866 -9.224 -8.229 1.00 73.06 183 ARG A CA 1
ATOM 1429 C C . ARG A 1 183 ? 9.242 -9.680 -7.794 1.00 73.06 183 ARG A C 1
ATOM 1431 O O . ARG A 1 183 ? 9.879 -9.038 -6.962 1.00 73.06 183 ARG A O 1
ATOM 1438 N N . GLN A 1 184 ? 9.671 -10.781 -8.386 1.00 74.25 184 GLN A N 1
ATOM 1439 C CA . GLN A 1 184 ? 11.039 -11.248 -8.280 1.00 74.25 184 GLN A CA 1
ATOM 1440 C C . GLN A 1 184 ? 11.927 -10.445 -9.227 1.00 74.25 184 GLN A C 1
ATOM 1442 O O . GLN A 1 184 ? 11.494 -10.070 -10.322 1.00 74.25 184 GLN A O 1
ATOM 1447 N N . ALA A 1 185 ? 13.162 -10.196 -8.799 1.00 74.88 185 ALA A N 1
ATOM 1448 C CA . ALA A 1 185 ? 14.195 -9.723 -9.701 1.00 74.88 185 ALA A CA 1
ATOM 1449 C C . ALA A 1 185 ? 14.390 -10.769 -10.808 1.00 74.88 185 ALA A C 1
ATOM 1451 O O . ALA A 1 185 ? 14.428 -11.970 -10.543 1.00 74.88 185 ALA A O 1
ATOM 1452 N N . GLN A 1 186 ? 14.471 -10.311 -12.050 1.00 75.44 186 GLN A N 1
ATOM 1453 C CA . GLN A 1 186 ? 14.780 -11.154 -13.197 1.00 75.44 186 GLN A CA 1
ATOM 1454 C C . GLN A 1 186 ? 16.102 -10.675 -13.785 1.00 75.44 186 GLN A C 1
ATOM 1456 O O . GLN A 1 186 ? 16.349 -9.469 -13.833 1.00 75.44 186 GLN A O 1
ATOM 1461 N N . SER A 1 187 ? 16.943 -11.611 -14.232 1.00 84.94 187 SER A N 1
ATOM 1462 C CA . SER A 1 187 ? 18.156 -11.254 -14.968 1.00 84.94 187 SER A CA 1
ATOM 1463 C C . SER A 1 187 ? 17.783 -10.423 -16.196 1.00 84.94 187 SER A C 1
ATOM 1465 O O . SER A 1 187 ? 16.867 -10.778 -16.946 1.00 84.94 187 SER A O 1
ATOM 1467 N N . LEU A 1 188 ? 18.505 -9.318 -16.405 1.00 82.38 188 LEU A N 1
ATOM 1468 C CA . LEU A 1 188 ? 18.298 -8.448 -17.561 1.00 82.38 188 LEU A CA 1
ATOM 1469 C C . LEU A 1 188 ? 18.487 -9.204 -18.876 1.00 82.38 188 LEU A C 1
ATOM 1471 O O . LEU A 1 188 ? 17.782 -8.909 -19.835 1.00 82.38 188 LEU A O 1
ATOM 1475 N N . GLU A 1 189 ? 19.383 -10.189 -18.920 1.00 88.12 189 GLU A N 1
ATOM 1476 C CA . GLU A 1 189 ? 19.606 -11.025 -20.103 1.00 88.12 189 GLU A CA 1
ATOM 1477 C C . GLU A 1 189 ? 18.361 -11.839 -20.449 1.00 88.12 189 GLU A C 1
ATOM 1479 O O . GLU A 1 189 ? 17.899 -11.808 -21.586 1.00 88.12 189 GLU A O 1
ATOM 1484 N N . VAL A 1 190 ? 17.747 -12.477 -19.449 1.00 87.88 190 VAL A N 1
ATOM 1485 C CA . VAL A 1 190 ? 16.507 -13.248 -19.623 1.00 87.88 190 VAL A CA 1
ATOM 1486 C C . VAL A 1 190 ? 15.360 -12.338 -20.060 1.00 87.88 190 VAL A C 1
ATOM 1488 O O . VAL A 1 190 ? 14.583 -12.698 -20.944 1.00 87.88 190 VAL A O 1
ATOM 1491 N N . CYS A 1 191 ? 15.248 -11.149 -19.464 1.00 84.88 191 CYS A N 1
ATOM 1492 C CA . CYS A 1 191 ? 14.240 -10.164 -19.853 1.00 84.88 191 CYS A CA 1
ATOM 1493 C C . CYS A 1 191 ? 14.438 -9.680 -21.293 1.00 84.88 191 CYS A C 1
ATOM 1495 O O . CYS A 1 191 ? 13.465 -9.601 -22.038 1.00 84.88 191 CYS A O 1
ATOM 1497 N N . ARG A 1 192 ? 15.683 -9.385 -21.691 1.00 86.88 192 ARG A N 1
ATOM 1498 C CA . ARG A 1 192 ? 16.031 -8.957 -23.053 1.00 86.88 192 ARG A CA 1
ATOM 1499 C C . ARG A 1 192 ? 15.746 -10.061 -24.062 1.00 86.88 192 ARG A C 1
ATOM 1501 O O . ARG A 1 192 ? 15.020 -9.806 -25.010 1.00 86.88 192 ARG A O 1
ATOM 1508 N N . ALA A 1 193 ? 16.203 -11.286 -23.812 1.00 90.19 193 ALA A N 1
ATOM 1509 C CA . ALA A 1 193 ? 15.942 -12.428 -24.686 1.00 90.19 193 ALA A CA 1
ATOM 1510 C C . ALA A 1 193 ? 14.435 -12.671 -24.890 1.00 90.19 193 ALA A C 1
ATOM 1512 O O . ALA A 1 193 ? 13.989 -12.875 -26.013 1.00 90.19 193 ALA A O 1
ATOM 1513 N N . LYS A 1 194 ? 13.628 -12.570 -23.822 1.00 88.50 194 LYS A N 1
ATOM 1514 C CA . LYS A 1 194 ? 12.159 -12.671 -23.907 1.00 88.50 194 LYS A CA 1
ATOM 1515 C C . LYS A 1 194 ? 11.503 -11.496 -24.633 1.00 88.50 194 LYS A C 1
ATOM 1517 O O . LYS A 1 194 ? 10.433 -11.667 -25.205 1.00 88.50 194 LYS A O 1
ATOM 1522 N N . ALA A 1 195 ? 12.084 -10.302 -24.548 1.00 86.94 195 ALA A N 1
ATOM 1523 C CA . ALA A 1 195 ? 11.551 -9.109 -25.195 1.00 86.94 195 ALA A CA 1
ATOM 1524 C C . ALA A 1 195 ? 11.929 -9.034 -26.682 1.00 86.94 195 ALA A C 1
ATOM 1526 O O . ALA A 1 195 ? 11.144 -8.509 -27.463 1.00 86.94 195 ALA A O 1
ATOM 1527 N N . SER A 1 196 ? 13.080 -9.580 -27.078 1.00 88.75 196 SER A N 1
ATOM 1528 C CA . SER A 1 196 ? 13.612 -9.582 -28.446 1.00 88.75 196 SER A CA 1
ATOM 1529 C C . SER A 1 196 ? 12.974 -10.647 -29.348 1.00 88.75 196 SER A C 1
ATOM 1531 O O . SER A 1 196 ? 13.674 -11.343 -30.080 1.00 88.75 196 SER A O 1
ATOM 1533 N N . THR A 1 197 ? 11.647 -10.786 -29.309 1.00 93.94 197 THR A N 1
ATOM 1534 C CA . THR A 1 197 ? 10.921 -11.558 -30.328 1.00 93.94 197 THR A CA 1
ATOM 1535 C C . THR A 1 197 ? 10.710 -10.704 -31.575 1.00 93.94 197 THR A C 1
ATOM 1537 O O . THR A 1 197 ? 10.687 -9.471 -31.490 1.00 93.94 197 THR A O 1
ATOM 1540 N N . VAL A 1 198 ? 10.545 -11.349 -32.733 1.00 93.19 198 VAL A N 1
ATOM 1541 C CA . VAL A 1 198 ? 10.332 -10.661 -34.018 1.00 93.19 198 VAL A CA 1
ATOM 1542 C C . VAL A 1 198 ? 9.130 -9.717 -33.925 1.00 93.19 198 VAL A C 1
ATOM 1544 O O . VAL A 1 198 ? 9.224 -8.547 -34.284 1.00 93.19 198 VAL A O 1
ATOM 1547 N N . GLU A 1 199 ? 8.042 -10.175 -33.306 1.00 93.56 199 GLU A N 1
ATOM 1548 C CA . GLU A 1 199 ? 6.803 -9.410 -33.161 1.00 93.56 199 GLU A CA 1
ATOM 1549 C C . GLU A 1 199 ? 7.008 -8.137 -32.335 1.00 93.56 199 GLU A C 1
ATOM 1551 O O . GLU A 1 199 ? 6.502 -7.072 -32.686 1.00 93.56 199 GLU A O 1
ATOM 1556 N N . ASN A 1 200 ? 7.765 -8.213 -31.238 1.00 91.75 200 ASN A N 1
ATOM 1557 C CA . ASN A 1 200 ? 8.022 -7.051 -30.390 1.00 91.75 200 ASN A CA 1
ATOM 1558 C C . ASN A 1 200 ? 8.910 -6.019 -31.089 1.00 91.75 200 ASN A C 1
ATOM 1560 O O . ASN A 1 200 ? 8.687 -4.815 -30.927 1.00 91.75 200 ASN A O 1
ATOM 1564 N N . VAL A 1 201 ? 9.901 -6.479 -31.859 1.00 91.69 201 VAL A N 1
ATOM 1565 C CA . VAL A 1 201 ? 10.776 -5.605 -32.652 1.00 91.69 201 VAL A CA 1
ATOM 1566 C C . VAL A 1 201 ? 9.963 -4.889 -33.730 1.00 91.69 201 VAL A C 1
ATOM 1568 O O . VAL A 1 201 ? 10.037 -3.662 -33.832 1.00 91.69 201 VAL A O 1
ATOM 1571 N N . ASP A 1 202 ? 9.110 -5.618 -34.450 1.00 94.88 202 ASP A N 1
ATOM 1572 C CA . ASP A 1 202 ? 8.230 -5.047 -35.470 1.00 94.88 202 ASP A CA 1
ATOM 1573 C C . ASP A 1 202 ? 7.243 -4.040 -34.871 1.00 94.88 202 ASP A C 1
ATOM 1575 O O . ASP A 1 202 ? 7.066 -2.937 -35.396 1.00 94.88 202 ASP A O 1
ATOM 1579 N N . ILE A 1 203 ? 6.616 -4.368 -33.736 1.00 94.00 203 ILE A N 1
ATOM 1580 C CA . ILE A 1 203 ? 5.722 -3.449 -33.016 1.00 94.00 203 ILE A CA 1
ATOM 1581 C C . ILE A 1 203 ? 6.473 -2.178 -32.614 1.00 94.00 203 ILE A C 1
ATOM 1583 O O . ILE A 1 203 ? 5.958 -1.071 -32.798 1.00 94.00 203 ILE A O 1
ATOM 1587 N N . HIS A 1 204 ? 7.686 -2.312 -32.074 1.00 91.38 204 HIS A N 1
ATOM 1588 C CA . HIS A 1 204 ? 8.496 -1.170 -31.668 1.00 91.38 204 HIS A CA 1
ATOM 1589 C C . HIS A 1 204 ? 8.821 -0.260 -32.857 1.00 91.38 204 HIS A C 1
ATOM 1591 O O . HIS A 1 204 ? 8.570 0.946 -32.789 1.00 91.38 204 HIS A O 1
ATOM 1597 N N . PHE A 1 205 ? 9.310 -0.831 -33.960 1.00 95.12 205 PHE A N 1
ATOM 1598 C CA . PHE A 1 205 ? 9.668 -0.071 -35.154 1.00 95.12 205 PHE A CA 1
ATOM 1599 C C . PHE A 1 205 ? 8.449 0.627 -35.772 1.00 95.12 205 PHE A C 1
ATOM 1601 O O . PHE A 1 205 ? 8.503 1.813 -36.102 1.00 95.12 205 PHE A O 1
ATOM 1608 N N . ASN A 1 206 ? 7.307 -0.059 -35.843 1.00 95.50 206 ASN A N 1
ATOM 1609 C CA . ASN A 1 206 ? 6.058 0.519 -36.338 1.00 95.50 206 ASN A CA 1
ATOM 1610 C C . ASN A 1 206 ? 5.552 1.674 -35.459 1.00 95.50 206 ASN A C 1
ATOM 1612 O O . ASN A 1 206 ? 5.117 2.706 -35.980 1.00 95.50 206 ASN A O 1
ATOM 1616 N N . ASN A 1 207 ? 5.636 1.537 -34.133 1.00 94.44 207 ASN A N 1
ATOM 1617 C CA . ASN A 1 207 ? 5.284 2.607 -33.199 1.00 94.44 207 ASN A CA 1
ATOM 1618 C C . ASN A 1 207 ? 6.216 3.814 -33.348 1.00 94.44 207 ASN A C 1
ATOM 1620 O O . ASN A 1 207 ? 5.740 4.949 -33.388 1.00 94.44 207 ASN A O 1
ATOM 1624 N N . LEU A 1 208 ? 7.522 3.579 -33.492 1.00 94.75 208 LEU A N 1
ATOM 1625 C CA . LEU A 1 208 ? 8.498 4.636 -33.746 1.00 94.75 208 LEU A CA 1
ATOM 1626 C C . LEU A 1 208 ? 8.183 5.368 -35.056 1.00 94.75 208 LEU A C 1
ATOM 1628 O O . LEU A 1 208 ? 8.074 6.593 -35.067 1.00 94.75 208 LEU A O 1
ATOM 1632 N N . MET A 1 209 ? 7.941 4.629 -36.140 1.00 95.50 209 MET A N 1
ATOM 1633 C CA . MET A 1 209 ? 7.571 5.195 -37.438 1.00 95.50 209 MET A CA 1
ATOM 1634 C C . MET A 1 209 ? 6.273 6.003 -37.375 1.00 95.50 209 MET A C 1
ATOM 1636 O O . MET A 1 209 ? 6.167 7.053 -38.013 1.00 95.50 209 MET A O 1
ATOM 1640 N N . ARG A 1 210 ? 5.281 5.552 -36.598 1.00 94.56 210 ARG A N 1
ATOM 1641 C CA . ARG A 1 210 ? 4.037 6.298 -36.366 1.00 94.56 210 ARG A CA 1
ATOM 1642 C C . ARG A 1 210 ? 4.311 7.623 -35.652 1.00 94.56 210 ARG A C 1
ATOM 1644 O O . ARG A 1 210 ? 3.814 8.653 -36.103 1.00 94.56 210 ARG A O 1
ATOM 1651 N N . SER A 1 211 ? 5.121 7.607 -34.597 1.00 93.06 211 SER A N 1
ATOM 1652 C CA . SER A 1 211 ? 5.502 8.810 -33.849 1.00 93.06 211 SER A CA 1
ATOM 1653 C C . SER A 1 211 ? 6.302 9.791 -34.709 1.00 93.06 211 SER A C 1
ATOM 1655 O O . SER A 1 211 ? 5.977 10.975 -34.744 1.00 93.06 211 SER A O 1
ATOM 1657 N N . LEU A 1 212 ? 7.279 9.311 -35.485 1.00 93.44 212 LEU A N 1
ATOM 1658 C CA . LEU A 1 212 ? 8.067 10.149 -36.396 1.00 93.44 212 LEU A CA 1
ATOM 1659 C C . LEU A 1 212 ? 7.200 10.795 -37.484 1.00 93.44 212 LEU A C 1
ATOM 1661 O O . LEU A 1 212 ? 7.351 11.980 -37.779 1.00 93.44 212 LEU A O 1
ATOM 1665 N N . LYS A 1 213 ? 6.243 10.050 -38.055 1.00 92.69 213 LYS A N 1
ATOM 1666 C CA . LYS A 1 213 ? 5.268 10.604 -39.010 1.00 92.69 213 LYS A CA 1
ATOM 1667 C C . LYS A 1 213 ? 4.380 11.671 -38.370 1.00 92.69 213 LYS A C 1
ATOM 1669 O O . LYS A 1 213 ? 4.070 12.655 -39.036 1.00 92.69 213 LYS A O 1
ATOM 1674 N N . ALA A 1 214 ? 3.969 11.489 -37.115 1.00 89.31 214 ALA A N 1
ATOM 1675 C CA . ALA A 1 214 ? 3.182 12.485 -36.392 1.00 89.31 214 ALA A CA 1
ATOM 1676 C C . ALA A 1 214 ? 3.975 13.786 -36.191 1.00 89.31 214 ALA A C 1
ATOM 1678 O O . ALA A 1 214 ? 3.475 14.850 -36.543 1.00 89.31 214 ALA A O 1
ATOM 1679 N N . VAL A 1 215 ? 5.233 13.688 -35.745 1.00 88.44 215 VAL A N 1
ATOM 1680 C CA . VAL A 1 215 ? 6.129 14.846 -35.570 1.00 88.44 215 VAL A CA 1
ATOM 1681 C C . VAL A 1 215 ? 6.377 15.573 -36.896 1.00 88.44 215 VAL A C 1
ATOM 1683 O O . VAL A 1 215 ? 6.287 16.797 -36.964 1.00 88.44 215 VAL A O 1
ATOM 1686 N N . ARG A 1 216 ? 6.627 14.831 -37.983 1.00 83.06 216 ARG A N 1
ATOM 1687 C CA . ARG A 1 216 ? 6.842 15.422 -39.314 1.00 83.06 216 ARG A CA 1
ATOM 1688 C C . ARG A 1 216 ? 5.619 16.184 -39.831 1.00 83.06 216 ARG A C 1
ATOM 1690 O O . ARG A 1 216 ? 5.783 17.168 -40.537 1.00 83.06 216 ARG A O 1
ATOM 1697 N N . ARG A 1 217 ? 4.405 15.738 -39.497 1.00 77.12 217 ARG A N 1
ATOM 1698 C CA . ARG A 1 217 ? 3.155 16.420 -39.878 1.00 77.12 217 ARG A CA 1
ATOM 1699 C C . ARG A 1 217 ? 2.881 17.678 -39.054 1.00 77.12 217 ARG A C 1
ATOM 1701 O O . ARG A 1 217 ? 2.147 18.534 -39.523 1.00 77.12 217 ARG A O 1
ATOM 1708 N N . SER A 1 218 ? 3.432 17.776 -37.844 1.00 73.69 218 SER A N 1
ATOM 1709 C CA . SER A 1 218 ? 3.258 18.937 -36.960 1.00 73.69 218 SER A CA 1
ATOM 1710 C C . SER A 1 218 ? 4.270 20.062 -37.187 1.00 73.69 218 SER A C 1
ATOM 1712 O O . SER A 1 218 ? 4.125 21.120 -36.583 1.00 73.69 218 SER A O 1
ATOM 1714 N N . LEU A 1 219 ? 5.289 19.853 -38.026 1.00 65.12 219 LEU A N 1
ATOM 1715 C CA . LEU A 1 219 ? 6.209 20.919 -38.416 1.00 65.12 219 LEU A CA 1
ATOM 1716 C C . LEU A 1 219 ? 5.557 21.756 -39.528 1.00 65.12 219 LEU A C 1
ATOM 1718 O O . LEU A 1 219 ? 5.218 21.184 -40.569 1.00 65.12 219 LEU A O 1
ATOM 1722 N N . PRO A 1 220 ? 5.363 23.075 -39.339 1.00 64.81 220 PRO A N 1
ATOM 1723 C CA . PRO A 1 220 ? 4.960 23.934 -40.439 1.00 64.81 220 PRO A CA 1
ATOM 1724 C C . PRO A 1 220 ? 6.041 23.852 -41.516 1.00 64.81 220 PRO A C 1
ATOM 1726 O O . PRO A 1 220 ? 7.234 23.940 -41.227 1.00 64.81 220 PRO A O 1
ATOM 1729 N N . LEU A 1 221 ? 5.616 23.629 -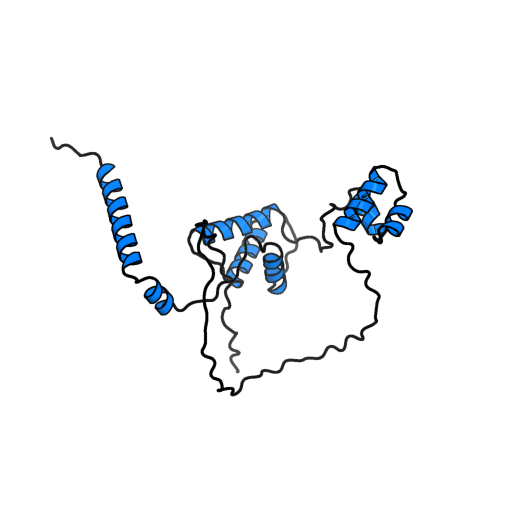42.759 1.00 59.75 221 LEU A N 1
ATOM 1730 C CA . LEU A 1 221 ? 6.469 23.859 -43.913 1.00 59.75 221 LEU A CA 1
ATOM 1731 C C . LEU A 1 221 ? 6.853 25.338 -43.850 1.00 59.75 221 LEU A C 1
ATOM 1733 O O . LEU A 1 221 ? 6.015 26.188 -44.141 1.00 59.75 221 LEU A O 1
ATOM 1737 N N . GLU A 1 222 ? 8.082 25.651 -43.439 1.00 58.75 222 GLU A N 1
ATOM 1738 C CA . GLU A 1 222 ? 8.684 26.926 -43.810 1.00 58.75 222 GLU A CA 1
ATOM 1739 C C . GLU A 1 222 ? 8.795 26.903 -45.334 1.00 58.75 222 GLU A C 1
ATOM 1741 O O . GLU A 1 222 ? 9.721 26.352 -45.928 1.00 58.75 222 GLU A O 1
ATOM 1746 N N . SER A 1 223 ? 7.734 27.387 -45.975 1.00 54.56 223 SER A N 1
ATOM 1747 C CA . SER A 1 223 ? 7.697 27.697 -47.388 1.00 54.56 223 SER A CA 1
ATOM 1748 C C . SER A 1 223 ? 8.715 28.802 -47.612 1.00 54.56 223 SER A C 1
ATOM 1750 O O . SER A 1 223 ? 8.505 29.932 -47.169 1.00 54.56 223 SER A O 1
ATOM 1752 N N . GLY A 1 224 ? 9.825 28.432 -48.247 1.00 60.62 224 GLY A N 1
ATOM 1753 C CA . GLY A 1 224 ? 10.871 29.356 -48.648 1.00 60.62 224 GLY A CA 1
ATOM 1754 C C . GLY A 1 224 ? 10.313 30.517 -49.468 1.00 60.62 224 GLY A C 1
ATOM 1755 O O . GLY A 1 224 ? 9.479 30.320 -50.357 1.00 60.62 224 GLY A O 1
ATOM 1756 N N . ILE A 1 225 ? 10.802 31.706 -49.128 1.00 45.00 225 ILE A N 1
ATOM 1757 C CA . ILE A 1 225 ? 10.896 32.872 -50.005 1.00 45.00 225 ILE A CA 1
ATOM 1758 C C . ILE A 1 225 ? 12.371 32.992 -50.371 1.00 45.00 225 ILE A C 1
ATOM 1760 O O . ILE A 1 225 ? 13.199 32.867 -49.438 1.00 45.00 225 ILE A O 1
#

pLDDT: mean 72.3, std 24.96, range [25.75, 95.5]

Sequence (225 aa):
MGEIAEPTNCGLYFKVVKLAPSDRSLSALPGLWDTQSWDTATIHCNQAILVIERNIDVPSEPTLAQMERAMAAVKRKEMSIRGAAKAFGVSRSSLHRRVTGQVPMNAKPRPEPILTDGEVQRVLKAVDARTKRGLCFTRSELSMFIRQVVEESPYTREISATFPSVSWTNNFIQCNKSHFSRRQAQSLEVCRAKASTVENVDIHFNNLMRSLKAVRRSLPLESGI